Protein AF-A0A0P9FUR2-F1 (afdb_monomer)

Foldseek 3Di:
DAQAAEEDDPQKAADLQDNVQLVVLVVLVVVVPHHYDYLQRVLVVLVVCLVVLNLALYEYEYSGAAHECSQDVDLAQPGSVNSSLLSQHAYEHEEAQHQQWYIYGNHDIDGPHVSSCCRHQVWAKDFDDWFKKDFDPVLVLLPDDDIDTAGIFIAPDVVRFLDQGMDGDVRRTRQWGADHNYPVNSLHGYTYHGRGRDPDADPSNSVSSVSNRCRPRD

Radius of gyration: 15.51 Å; Cα contacts (8 Å, |Δi|>4): 529; chains: 1; bounding box: 41×39×36 Å

Structure (mmCIF, N/CA/C/O backbone):
data_AF-A0A0P9FUR2-F1
#
_entry.id   AF-A0A0P9FUR2-F1
#
loop_
_atom_site.group_PDB
_atom_site.id
_atom_site.type_symbol
_atom_site.label_atom_id
_atom_site.label_alt_id
_atom_site.label_comp_id
_atom_site.label_asym_id
_atom_site.label_entity_id
_atom_site.label_seq_id
_atom_site.pdbx_PDB_ins_code
_atom_site.Cartn_x
_atom_site.Cartn_y
_atom_site.Cartn_z
_atom_site.occupancy
_atom_site.B_iso_or_equiv
_atom_site.auth_seq_id
_atom_site.auth_comp_id
_atom_site.auth_asym_id
_atom_site.auth_atom_id
_atom_site.pdbx_PDB_model_num
ATOM 1 N N . MET A 1 1 ? -20.727 -3.179 4.354 1.00 63.91 1 MET A N 1
ATOM 2 C CA . MET A 1 1 ? -20.261 -2.318 3.243 1.00 63.91 1 MET A CA 1
ATOM 3 C C . MET A 1 1 ? -18.760 -2.179 3.383 1.00 63.91 1 MET A C 1
ATOM 5 O O . MET A 1 1 ? -18.321 -1.837 4.473 1.00 63.91 1 MET A O 1
ATOM 9 N N . ALA A 1 2 ? -17.995 -2.463 2.329 1.00 87.00 2 ALA A N 1
ATOM 10 C CA . ALA A 1 2 ? -16.539 -2.350 2.361 1.00 87.00 2 ALA A CA 1
ATOM 11 C C . ALA A 1 2 ? -16.087 -0.895 2.581 1.00 87.00 2 ALA A C 1
ATOM 13 O O . ALA A 1 2 ? -16.523 0.006 1.859 1.00 87.00 2 ALA A O 1
ATOM 14 N N . ILE A 1 3 ? -15.190 -0.658 3.542 1.00 96.25 3 ILE A N 1
ATOM 15 C CA . ILE A 1 3 ? -14.569 0.660 3.750 1.00 96.25 3 ILE A CA 1
ATOM 16 C C . ILE A 1 3 ? -13.348 0.756 2.835 1.00 96.25 3 ILE A C 1
ATOM 18 O O . ILE A 1 3 ? -12.396 -0.009 2.972 1.00 96.25 3 ILE A O 1
ATOM 22 N N . ARG A 1 4 ? -13.371 1.696 1.889 1.00 98.31 4 ARG A N 1
ATOM 23 C CA . ARG A 1 4 ? -12.332 1.859 0.865 1.00 98.31 4 ARG A CA 1
ATOM 24 C C . ARG A 1 4 ? -11.686 3.228 1.004 1.00 98.31 4 ARG A C 1
ATOM 26 O O . ARG A 1 4 ? -12.337 4.242 0.761 1.00 98.31 4 ARG A O 1
ATOM 33 N N . LEU A 1 5 ? -10.427 3.253 1.421 1.00 98.81 5 LEU A N 1
ATOM 34 C CA . LEU A 1 5 ? -9.677 4.466 1.732 1.00 98.81 5 LEU A CA 1
ATOM 35 C C . LEU A 1 5 ? -8.508 4.631 0.765 1.00 98.81 5 LEU A C 1
ATOM 37 O O . LEU A 1 5 ? -7.832 3.655 0.435 1.00 98.81 5 LEU A O 1
ATOM 41 N N . VAL A 1 6 ? -8.242 5.866 0.354 1.00 98.88 6 VAL A N 1
ATOM 42 C CA . VAL A 1 6 ? -6.977 6.247 -0.277 1.00 98.88 6 VAL A CA 1
ATOM 43 C C . VAL A 1 6 ? -6.287 7.279 0.606 1.00 98.88 6 VAL A C 1
ATOM 45 O O . VAL A 1 6 ? -6.835 8.342 0.889 1.00 98.88 6 VAL A O 1
ATOM 48 N N . TYR A 1 7 ? -5.107 6.925 1.105 1.00 98.88 7 TYR A N 1
ATOM 49 C CA . TYR A 1 7 ? -4.303 7.787 1.957 1.00 98.88 7 TYR A CA 1
ATOM 50 C C . TYR A 1 7 ? -3.482 8.746 1.104 1.00 98.88 7 TYR A C 1
ATOM 52 O O . TYR A 1 7 ? -2.646 8.314 0.304 1.00 98.88 7 TYR A O 1
ATOM 60 N N . TYR A 1 8 ? -3.721 10.036 1.317 1.00 98.81 8 TYR A N 1
ATOM 61 C CA . TYR A 1 8 ? -2.946 11.129 0.756 1.00 98.81 8 TYR A CA 1
ATOM 62 C C . TYR A 1 8 ? -2.985 12.316 1.721 1.00 98.81 8 TYR A C 1
ATOM 64 O O . TYR A 1 8 ? -4.047 12.814 2.086 1.00 98.81 8 TYR A O 1
ATOM 72 N N . ASP A 1 9 ? -1.811 12.774 2.131 1.00 98.62 9 ASP A N 1
ATOM 73 C CA . ASP A 1 9 ? -1.620 13.923 2.998 1.00 98.62 9 ASP A CA 1
ATOM 74 C C . ASP A 1 9 ? -0.435 14.765 2.480 1.00 98.62 9 ASP A C 1
ATOM 76 O O . ASP A 1 9 ? 0.733 14.381 2.635 1.00 98.62 9 ASP A O 1
ATOM 80 N N . PRO A 1 10 ? -0.694 15.930 1.854 1.00 97.88 10 PRO A N 1
ATOM 81 C CA . PRO A 1 10 ? 0.357 16.764 1.275 1.00 97.88 10 PRO A CA 1
ATOM 82 C C . PRO A 1 10 ? 1.302 17.380 2.319 1.00 97.88 10 PRO A C 1
ATOM 84 O O . PRO A 1 10 ? 2.341 17.927 1.932 1.00 97.88 10 PRO A O 1
ATOM 87 N N . GLN A 1 11 ? 0.957 17.315 3.612 1.00 98.31 11 GLN A N 1
ATOM 88 C CA . GLN A 1 11 ? 1.781 17.800 4.724 1.00 98.31 11 GLN A CA 1
ATOM 89 C C . GLN A 1 11 ? 2.750 16.728 5.246 1.00 98.31 11 GLN A C 1
ATOM 91 O O . GLN A 1 11 ? 3.594 17.031 6.093 1.00 98.31 11 GLN A O 1
ATOM 96 N N . TYR A 1 12 ? 2.644 15.495 4.741 1.00 98.44 12 TYR A N 1
ATOM 97 C CA . TYR A 1 12 ? 3.535 14.378 5.043 1.00 98.44 12 TYR A CA 1
ATOM 98 C C . TYR A 1 12 ? 4.532 14.131 3.898 1.00 98.44 12 TYR A C 1
ATOM 100 O O . TYR A 1 12 ? 4.260 14.456 2.736 1.00 98.44 12 TYR A O 1
ATOM 108 N N . PRO A 1 13 ? 5.717 13.580 4.212 1.00 98.12 13 PRO A N 1
ATOM 109 C CA . PRO A 1 13 ? 6.774 13.368 3.230 1.00 98.12 13 PRO A CA 1
ATOM 110 C C . PRO A 1 13 ? 6.466 12.213 2.267 1.00 98.12 13 PRO A C 1
ATOM 112 O O . PRO A 1 13 ? 5.572 11.399 2.482 1.00 98.12 13 PRO A O 1
ATOM 115 N N . THR A 1 14 ? 7.286 12.122 1.221 1.00 97.62 14 THR A N 1
ATOM 116 C CA . THR A 1 14 ? 7.346 10.995 0.276 1.00 97.62 14 THR A CA 1
ATOM 117 C C . THR A 1 14 ? 8.802 10.552 0.083 1.00 97.62 14 THR A C 1
ATOM 119 O O . THR A 1 14 ? 9.726 11.235 0.546 1.00 97.62 14 THR A O 1
ATOM 122 N N . CYS A 1 15 ? 9.035 9.406 -0.561 1.00 96.88 15 CYS A N 1
ATOM 123 C CA . CYS A 1 15 ? 10.371 8.961 -0.958 1.00 96.88 15 CYS A CA 1
ATOM 124 C C . CYS A 1 15 ? 10.471 8.697 -2.469 1.00 96.88 15 CYS A C 1
ATOM 126 O O . CYS A 1 15 ? 11.032 9.506 -3.205 1.00 96.88 15 CYS A O 1
ATOM 128 N N . TRP A 1 16 ? 9.942 7.570 -2.926 1.00 97.69 16 TRP A N 1
ATOM 129 C CA . TRP A 1 16 ? 9.966 7.061 -4.296 1.00 97.69 16 TRP A CA 1
ATOM 130 C C . TRP A 1 16 ? 8.708 7.399 -5.084 1.00 97.69 16 TRP A C 1
ATOM 132 O O . TRP A 1 16 ? 8.713 7.267 -6.306 1.00 97.69 16 TRP A O 1
ATOM 142 N N . VAL A 1 17 ? 7.649 7.848 -4.411 1.00 97.69 17 VAL A N 1
ATOM 143 C CA . VAL A 1 17 ? 6.398 8.267 -5.045 1.00 97.69 17 VAL A CA 1
ATOM 144 C C . VAL A 1 17 ? 6.202 9.748 -4.792 1.00 97.69 17 VAL A C 1
ATOM 146 O O . VAL A 1 17 ? 5.742 10.151 -3.732 1.00 97.69 17 VAL A O 1
ATOM 149 N N . ASN A 1 18 ? 6.577 10.586 -5.758 1.00 96.19 18 ASN A N 1
ATOM 150 C CA . ASN A 1 18 ? 6.497 12.033 -5.575 1.00 96.19 18 ASN A CA 1
ATOM 151 C C . ASN A 1 18 ? 5.043 12.516 -5.353 1.00 96.19 18 ASN A C 1
ATOM 153 O O . ASN A 1 18 ? 4.067 11.802 -5.610 1.00 96.19 18 ASN A O 1
ATOM 157 N N . LYS A 1 19 ? 4.887 13.760 -4.882 1.00 96.50 19 LYS A N 1
ATOM 158 C CA . LYS A 1 19 ? 3.570 14.327 -4.542 1.00 96.50 19 LYS A CA 1
ATOM 159 C C . LYS A 1 19 ? 2.605 14.415 -5.725 1.00 96.50 19 LYS A C 1
ATOM 161 O O . LYS A 1 19 ? 1.403 14.270 -5.526 1.00 96.50 19 LYS A O 1
ATOM 166 N N . GLU A 1 20 ? 3.102 14.649 -6.936 1.00 98.00 20 GLU A N 1
ATOM 167 C CA . GLU A 1 20 ? 2.261 14.741 -8.134 1.00 98.00 20 GLU A CA 1
ATOM 168 C C . GLU A 1 20 ? 1.642 13.381 -8.478 1.00 98.00 20 GLU A C 1
ATOM 170 O O . GLU A 1 20 ? 0.426 13.273 -8.645 1.00 98.00 20 GLU A O 1
ATOM 175 N N . ILE A 1 21 ? 2.459 12.325 -8.474 1.00 98.44 21 ILE A N 1
ATOM 176 C CA . ILE A 1 21 ? 2.009 10.941 -8.663 1.00 98.44 21 ILE A CA 1
ATOM 177 C C . ILE A 1 21 ? 1.059 10.534 -7.538 1.00 98.44 21 ILE A C 1
ATOM 179 O O . ILE A 1 21 ? -0.014 9.998 -7.813 1.00 98.44 21 ILE A O 1
ATOM 183 N N . SER A 1 22 ? 1.404 10.853 -6.287 1.00 98.44 22 SER A N 1
ATOM 184 C CA . SER A 1 22 ? 0.552 10.583 -5.122 1.00 98.44 22 SER A CA 1
ATOM 185 C C . SER A 1 22 ? -0.834 11.222 -5.288 1.00 98.44 22 SER A C 1
ATOM 187 O O . SER A 1 22 ? -1.864 10.568 -5.127 1.00 98.44 22 SER A O 1
ATOM 189 N N . LYS A 1 23 ? -0.882 12.494 -5.703 1.00 98.69 23 LYS A N 1
ATOM 190 C CA . LYS A 1 23 ? -2.139 13.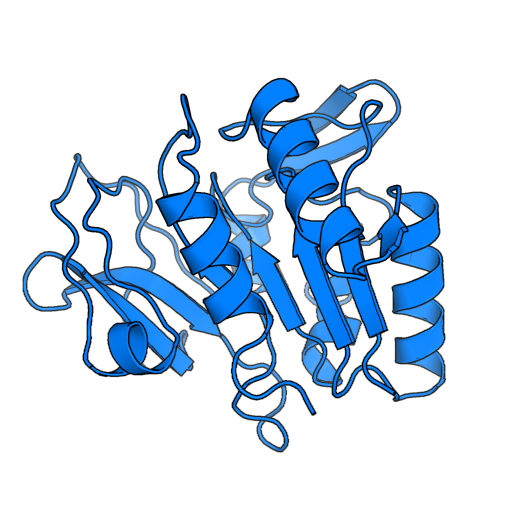201 -5.966 1.00 98.69 23 LYS A CA 1
ATOM 191 C C . LYS A 1 23 ? -2.924 12.559 -7.112 1.00 98.69 23 LYS A C 1
ATOM 193 O O . LYS A 1 23 ? -4.142 12.429 -7.012 1.00 98.69 23 LYS A O 1
ATOM 198 N N . ARG A 1 24 ? -2.254 12.126 -8.185 1.00 98.69 24 ARG A N 1
ATOM 199 C CA . ARG A 1 24 ? -2.902 11.440 -9.315 1.00 98.69 24 ARG A CA 1
ATOM 200 C C . ARG A 1 24 ? -3.515 10.099 -8.903 1.00 98.69 24 ARG A C 1
ATOM 202 O O . ARG A 1 24 ? -4.648 9.825 -9.292 1.00 98.69 24 ARG A O 1
ATOM 209 N N . VAL A 1 25 ? -2.819 9.303 -8.087 1.00 98.81 25 VAL A N 1
ATOM 210 C CA . VAL A 1 25 ? -3.373 8.072 -7.491 1.00 98.81 25 VAL A CA 1
ATOM 211 C C . VAL A 1 25 ? -4.609 8.405 -6.655 1.00 98.81 25 VAL A C 1
ATOM 213 O O . VAL A 1 25 ? -5.659 7.800 -6.857 1.00 98.81 25 VAL A O 1
ATOM 216 N N . CYS A 1 26 ? -4.528 9.408 -5.776 1.00 98.81 26 CYS A N 1
ATOM 217 C CA . CYS A 1 26 ? -5.660 9.831 -4.950 1.00 98.81 26 CYS A CA 1
ATOM 218 C C . CYS A 1 26 ? -6.896 10.204 -5.792 1.00 98.81 26 CYS A C 1
ATOM 220 O O . CYS A 1 26 ? -7.987 9.671 -5.579 1.00 98.81 26 CYS A O 1
ATOM 222 N N . ILE A 1 27 ? -6.720 11.045 -6.818 1.00 98.81 27 ILE A N 1
ATOM 223 C CA . ILE A 1 27 ? -7.799 11.444 -7.737 1.00 98.81 27 ILE A CA 1
ATOM 224 C C . ILE A 1 27 ? -8.408 10.224 -8.442 1.00 98.81 27 ILE A C 1
ATOM 226 O O . ILE A 1 27 ? -9.628 10.092 -8.517 1.00 98.81 27 ILE A O 1
ATOM 230 N N . TYR A 1 28 ? -7.577 9.302 -8.934 1.00 98.88 28 TYR A N 1
ATOM 231 C CA . TYR A 1 28 ? -8.056 8.111 -9.638 1.00 98.88 28 TYR A CA 1
ATOM 232 C C . TYR A 1 28 ? -8.958 7.226 -8.768 1.00 98.88 28 TYR A C 1
ATOM 234 O O . TYR A 1 28 ? -9.977 6.707 -9.239 1.00 98.88 28 TYR A O 1
ATOM 242 N N . PHE A 1 29 ? -8.577 7.053 -7.501 1.00 98.81 29 PHE A N 1
ATOM 243 C CA . PHE A 1 29 ? -9.292 6.224 -6.536 1.00 98.81 29 PHE A CA 1
ATOM 244 C C . PHE A 1 29 ? -10.559 6.906 -6.007 1.00 98.81 29 PHE A C 1
ATOM 246 O O . PHE A 1 29 ? -11.602 6.254 -5.903 1.00 98.81 29 PHE A O 1
ATOM 253 N N . THR A 1 30 ? -10.517 8.213 -5.739 1.00 98.75 30 THR A N 1
ATOM 254 C CA . THR A 1 30 ? -11.701 8.979 -5.306 1.00 98.75 30 THR A CA 1
ATOM 255 C C . THR A 1 30 ? -12.794 9.003 -6.371 1.00 98.75 30 THR A C 1
ATOM 257 O O . THR A 1 30 ? -13.959 8.761 -6.060 1.00 98.75 30 THR A O 1
ATOM 260 N N . GLN A 1 31 ? -12.427 9.149 -7.648 1.00 98.50 31 GLN A N 1
ATOM 261 C CA . GLN A 1 31 ? -13.354 9.012 -8.782 1.00 98.50 31 GLN A CA 1
ATOM 262 C C . GLN A 1 31 ? -14.018 7.624 -8.869 1.00 98.50 31 GLN A C 1
ATOM 264 O O . GLN A 1 31 ? -15.043 7.474 -9.530 1.00 98.50 31 GLN A O 1
ATOM 269 N N . ARG A 1 32 ? -13.460 6.611 -8.193 1.00 98.00 32 ARG A N 1
ATOM 270 C CA . ARG A 1 32 ? -13.971 5.231 -8.125 1.00 98.00 32 ARG A CA 1
ATOM 271 C C . ARG A 1 32 ? -14.557 4.877 -6.755 1.00 98.00 32 ARG A C 1
ATOM 273 O O . ARG A 1 32 ? -14.684 3.698 -6.418 1.00 98.00 32 ARG A O 1
ATOM 280 N N . GLY A 1 33 ? -14.925 5.889 -5.970 1.00 97.38 33 GLY A N 1
ATOM 281 C CA . GLY A 1 33 ? -15.671 5.729 -4.722 1.00 97.38 33 GLY A CA 1
ATOM 282 C C . GLY A 1 33 ? -14.821 5.420 -3.492 1.00 97.38 33 GLY A C 1
ATOM 283 O O . GLY A 1 33 ? -15.378 5.057 -2.458 1.00 97.38 33 GLY A O 1
ATOM 284 N N . PHE A 1 34 ? -13.494 5.550 -3.570 1.00 98.56 34 PHE A N 1
ATOM 285 C CA . PHE A 1 34 ? -12.660 5.537 -2.369 1.00 98.56 34 PHE A CA 1
ATOM 286 C C . PHE A 1 34 ? -12.771 6.880 -1.648 1.00 98.56 34 PHE A C 1
ATOM 288 O O . PHE A 1 34 ? -12.866 7.937 -2.271 1.00 98.56 34 PHE A O 1
ATOM 295 N N . LYS A 1 35 ? -12.714 6.845 -0.321 1.00 98.62 35 LYS A N 1
ATOM 296 C CA . LYS A 1 35 ? -12.624 8.045 0.503 1.00 98.62 35 LYS A CA 1
ATOM 297 C C . LYS A 1 35 ? -11.161 8.479 0.608 1.00 98.62 35 LYS A C 1
ATOM 299 O O . LYS A 1 35 ? -10.338 7.719 1.116 1.00 98.62 35 LYS A O 1
ATOM 304 N N . GLU A 1 36 ? -10.851 9.690 0.153 1.00 98.75 36 GLU A N 1
ATOM 305 C CA . GLU A 1 36 ? -9.578 10.348 0.471 1.00 98.75 36 GLU A CA 1
ATOM 306 C C . GLU A 1 36 ? -9.504 10.617 1.974 1.00 98.75 36 GLU A C 1
ATOM 308 O O . GLU A 1 36 ? -10.473 11.093 2.571 1.00 98.75 36 GLU A O 1
ATOM 313 N N . VAL A 1 37 ? -8.372 10.269 2.582 1.00 98.88 37 VAL A N 1
ATOM 314 C CA . VAL A 1 37 ? -8.112 10.485 4.006 1.00 98.88 37 VAL A CA 1
ATOM 315 C C . VAL A 1 37 ? -6.696 11.002 4.225 1.00 98.88 37 VAL A C 1
ATOM 317 O O . VAL A 1 37 ? -5.736 10.477 3.655 1.00 98.88 37 VAL A O 1
ATOM 320 N N . ASN A 1 38 ? -6.564 11.993 5.104 1.00 98.88 38 ASN A N 1
ATOM 321 C CA . ASN A 1 38 ? -5.264 12.444 5.603 1.00 98.88 38 ASN A CA 1
ATOM 322 C C . ASN A 1 38 ? -4.740 11.535 6.735 1.00 98.88 38 ASN A C 1
ATOM 324 O O . ASN A 1 38 ? -5.392 10.563 7.133 1.00 98.88 38 ASN A O 1
ATOM 328 N N . ALA A 1 39 ? -3.566 11.849 7.295 1.00 98.81 39 ALA A N 1
ATOM 329 C CA . ALA A 1 39 ? -2.927 11.012 8.314 1.00 98.81 39 ALA A CA 1
ATOM 330 C C . ALA A 1 39 ? -3.772 10.825 9.591 1.00 98.81 39 ALA A C 1
ATOM 332 O O . ALA A 1 39 ? -3.770 9.742 10.184 1.00 98.81 39 ALA A O 1
ATOM 333 N N . ASN A 1 40 ? -4.500 11.858 10.022 1.00 98.81 40 ASN A N 1
ATOM 334 C CA . ASN A 1 40 ? -5.329 11.807 11.228 1.00 98.81 40 ASN A CA 1
ATOM 335 C C . ASN A 1 40 ? -6.645 11.062 10.977 1.00 98.81 40 ASN A C 1
ATOM 337 O O . ASN A 1 40 ? -7.083 10.274 11.814 1.00 98.81 40 ASN A O 1
ATOM 341 N N . GLU A 1 41 ? -7.272 11.281 9.821 1.00 98.88 41 GLU A N 1
ATOM 342 C CA . GLU A 1 41 ? -8.503 10.589 9.429 1.00 98.88 41 GLU A CA 1
ATOM 343 C C . GLU A 1 41 ? -8.268 9.095 9.214 1.00 98.88 41 GLU A C 1
ATOM 345 O O . GLU A 1 41 ? -9.071 8.281 9.669 1.00 98.88 41 GLU A O 1
ATOM 350 N N . LEU A 1 42 ? -7.147 8.732 8.581 1.00 98.88 42 LEU A N 1
ATOM 351 C CA . LEU A 1 42 ? -6.738 7.342 8.422 1.00 98.88 42 LEU A CA 1
ATOM 352 C C . LEU A 1 42 ? -6.582 6.659 9.782 1.00 98.88 42 LEU A C 1
ATOM 354 O O . LEU A 1 42 ? -7.134 5.580 9.989 1.00 98.88 42 LEU A O 1
ATOM 358 N N . ALA A 1 43 ? -5.878 7.304 10.719 1.00 98.88 43 ALA A N 1
ATOM 359 C CA . ALA A 1 43 ? -5.701 6.781 12.068 1.00 98.88 43 ALA A CA 1
ATOM 360 C C . ALA A 1 43 ? -7.036 6.616 12.792 1.00 98.88 43 ALA A C 1
ATOM 362 O O . ALA A 1 43 ? -7.302 5.550 13.339 1.00 98.88 43 ALA A O 1
ATOM 363 N N . LYS A 1 44 ? -7.905 7.629 12.737 1.00 98.81 44 LYS A N 1
ATOM 364 C CA . LYS A 1 44 ? -9.234 7.570 13.346 1.00 98.81 44 LYS A CA 1
ATOM 365 C C . LYS A 1 44 ? -10.050 6.389 12.812 1.00 98.81 44 LYS A C 1
ATOM 367 O O . LYS A 1 44 ? -10.570 5.613 13.606 1.00 98.81 44 LYS A O 1
ATOM 372 N N . ILE A 1 45 ? -10.134 6.230 11.491 1.00 98.75 45 ILE A N 1
ATOM 373 C CA . ILE A 1 45 ? -10.934 5.163 10.874 1.00 98.75 45 ILE A CA 1
ATOM 374 C C . ILE A 1 45 ? -10.328 3.784 11.170 1.00 98.75 45 ILE A C 1
ATOM 376 O O . ILE A 1 45 ? -11.063 2.868 11.530 1.00 98.75 45 ILE A O 1
ATOM 380 N N . MET A 1 46 ? -9.000 3.624 11.067 1.00 98.69 46 MET A N 1
ATOM 381 C CA . MET A 1 46 ? -8.327 2.364 11.419 1.00 98.69 46 MET A CA 1
ATOM 382 C C . MET A 1 46 ? -8.572 1.983 12.884 1.00 98.69 46 MET A C 1
ATOM 384 O O . MET A 1 46 ? -8.849 0.828 13.187 1.00 98.69 46 MET A O 1
ATOM 388 N N . ASP A 1 47 ? -8.497 2.947 13.794 1.00 98.75 47 ASP A N 1
ATOM 389 C CA . ASP A 1 47 ? -8.729 2.750 15.224 1.00 98.75 47 ASP A CA 1
ATOM 390 C C . ASP A 1 47 ? -10.198 2.409 15.536 1.00 98.75 47 ASP A C 1
ATOM 392 O O . ASP A 1 47 ? -10.473 1.522 16.345 1.00 98.75 47 ASP A O 1
ATOM 396 N N . GLU A 1 48 ? -11.156 3.036 14.846 1.00 98.56 48 GLU A N 1
ATOM 397 C CA . GLU A 1 48 ? -12.581 2.685 14.916 1.00 98.56 48 GLU A CA 1
ATOM 398 C C . GLU A 1 48 ? -12.835 1.227 14.505 1.00 98.56 48 GLU A C 1
ATOM 400 O O . GLU A 1 48 ? -13.420 0.475 15.290 1.00 98.56 48 GLU A O 1
ATOM 405 N N . VAL A 1 49 ? -12.336 0.789 13.343 1.00 98.12 49 VAL A N 1
ATOM 406 C CA . VAL A 1 49 ? -12.555 -0.594 12.874 1.00 98.12 49 VAL A CA 1
ATOM 407 C C . VAL A 1 49 ? -11.782 -1.621 13.701 1.00 98.12 49 VAL A C 1
ATOM 409 O O . VAL A 1 49 ? -12.272 -2.729 13.916 1.00 98.12 49 VAL A O 1
ATOM 412 N N . VAL A 1 50 ? -10.604 -1.267 14.229 1.00 98.38 50 VAL A N 1
ATOM 413 C CA . VAL A 1 50 ? -9.844 -2.131 15.146 1.00 98.38 50 VAL A CA 1
ATOM 414 C C . VAL A 1 50 ? -10.611 -2.334 16.452 1.00 98.38 50 VAL A C 1
ATOM 416 O O . VAL A 1 50 ? -10.747 -3.471 16.905 1.00 98.38 50 VAL A O 1
ATOM 419 N N . ARG A 1 51 ? -11.163 -1.266 17.045 1.00 98.25 51 ARG A N 1
ATOM 420 C CA . ARG A 1 51 ? -11.983 -1.369 18.265 1.00 98.25 51 ARG A CA 1
ATOM 421 C C . ARG A 1 51 ? -13.266 -2.163 18.046 1.00 98.25 51 ARG A C 1
ATOM 423 O O . ARG A 1 51 ? -13.628 -2.957 18.911 1.00 98.25 51 ARG A O 1
ATOM 430 N N . ALA A 1 52 ? -13.926 -1.964 16.908 1.00 97.75 52 ALA A N 1
ATOM 431 C CA . ALA A 1 52 ? -15.133 -2.700 16.544 1.00 97.75 52 ALA A CA 1
ATOM 432 C C . ALA A 1 52 ? -14.854 -4.165 16.152 1.00 97.75 52 ALA A C 1
ATOM 434 O O . ALA A 1 52 ? -15.778 -4.971 16.133 1.00 97.75 52 ALA A O 1
ATOM 435 N N . LYS A 1 53 ? -13.587 -4.531 15.889 1.00 96.94 53 LYS A N 1
ATOM 436 C CA . LYS A 1 53 ? -13.177 -5.811 15.275 1.00 96.94 53 LYS A CA 1
ATOM 437 C C . LYS A 1 53 ? -13.783 -6.024 13.881 1.00 96.94 53 LYS A C 1
ATOM 439 O O . LYS A 1 53 ? -14.074 -7.146 13.483 1.00 96.94 53 LYS A O 1
ATOM 444 N N . GLU A 1 54 ? -13.913 -4.936 13.128 1.00 95.81 54 GLU A N 1
ATOM 445 C CA . GLU A 1 54 ? -14.536 -4.867 11.800 1.00 95.81 54 GLU A CA 1
ATOM 446 C C . GLU A 1 54 ? -13.527 -4.437 10.719 1.00 95.81 54 GLU A C 1
ATOM 448 O O . GLU A 1 54 ? -13.885 -3.817 9.723 1.00 95.81 54 GLU A O 1
ATOM 453 N N . ALA A 1 55 ? -12.235 -4.733 10.905 1.00 97.12 55 ALA A N 1
ATOM 454 C CA . ALA A 1 55 ? -11.219 -4.416 9.895 1.00 97.12 55 ALA A CA 1
ATOM 455 C C . ALA A 1 55 ? -11.363 -5.272 8.620 1.00 97.12 55 ALA A C 1
ATOM 457 O O . ALA A 1 55 ? -10.854 -4.901 7.563 1.00 97.12 55 ALA A 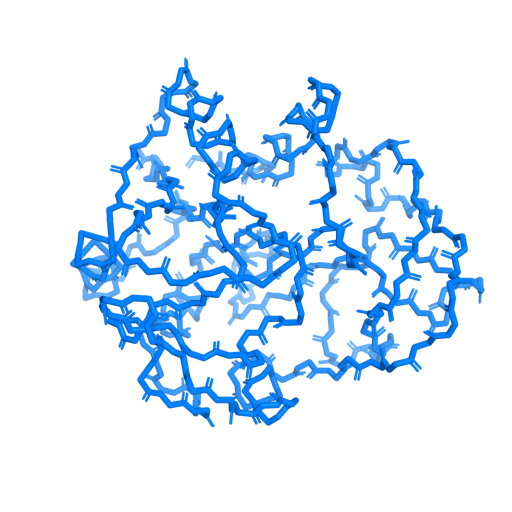O 1
ATOM 458 N N . VAL A 1 56 ? 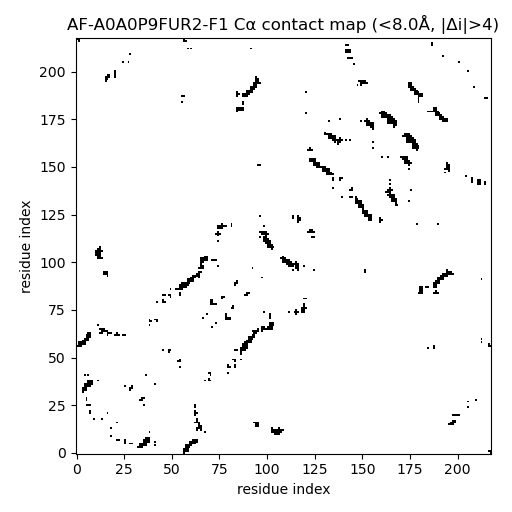-12.075 -6.395 8.693 1.00 95.81 56 VAL A N 1
ATOM 459 C CA . VAL A 1 56 ? -12.409 -7.243 7.543 1.00 95.81 56 VAL A CA 1
ATOM 460 C C . VAL A 1 56 ? -13.131 -6.430 6.466 1.00 95.81 56 VAL A C 1
ATOM 462 O O . VAL A 1 56 ? -13.955 -5.572 6.768 1.00 95.81 56 VAL A O 1
ATOM 465 N N . ASN A 1 57 ? -12.825 -6.700 5.194 1.00 92.44 57 ASN A N 1
ATOM 466 C CA . ASN A 1 57 ? -13.386 -5.993 4.033 1.00 92.44 57 ASN A CA 1
ATOM 467 C C . ASN A 1 57 ? -13.127 -4.480 4.030 1.00 92.44 57 ASN A C 1
ATOM 469 O O . ASN A 1 57 ? -13.825 -3.707 3.369 1.00 92.44 57 ASN A O 1
ATOM 473 N N . THR A 1 58 ? -12.086 -4.042 4.732 1.00 97.56 58 THR A N 1
ATOM 474 C CA . THR A 1 58 ? -11.591 -2.674 4.632 1.00 97.56 58 THR A CA 1
ATOM 475 C C . THR A 1 58 ? -10.251 -2.656 3.901 1.00 97.56 58 THR A C 1
ATOM 477 O O . THR A 1 58 ? -9.455 -3.593 4.007 1.00 97.56 58 THR A O 1
ATOM 480 N N . VAL A 1 59 ? -9.999 -1.594 3.138 1.00 98.62 59 VAL A N 1
ATOM 481 C CA . VAL A 1 59 ? -8.744 -1.405 2.406 1.00 98.62 59 VAL A CA 1
ATOM 482 C C . VAL A 1 59 ? -8.262 0.035 2.501 1.00 98.62 59 VAL A C 1
ATOM 484 O O . VAL A 1 59 ? -9.042 0.969 2.320 1.00 98.62 59 VAL A O 1
ATOM 487 N N . ALA A 1 60 ? -6.964 0.206 2.735 1.00 98.81 60 ALA A N 1
ATOM 488 C CA . ALA A 1 60 ? -6.262 1.476 2.640 1.00 98.81 60 ALA A CA 1
ATOM 489 C C . ALA A 1 60 ? -5.199 1.408 1.538 1.00 98.81 60 ALA A C 1
ATOM 491 O O . ALA A 1 60 ? -4.212 0.678 1.646 1.00 98.81 60 ALA A O 1
ATOM 492 N N . VAL A 1 61 ? -5.407 2.173 0.470 1.00 98.88 61 VAL A N 1
ATOM 493 C CA . VAL A 1 61 ? -4.440 2.346 -0.616 1.00 98.88 61 VAL A CA 1
ATOM 494 C C . VAL A 1 61 ? -3.554 3.529 -0.283 1.00 98.88 61 VAL A C 1
ATOM 496 O O . VAL A 1 61 ? -4.035 4.645 -0.116 1.00 98.88 61 VAL A O 1
ATOM 499 N N . PHE A 1 62 ? -2.258 3.28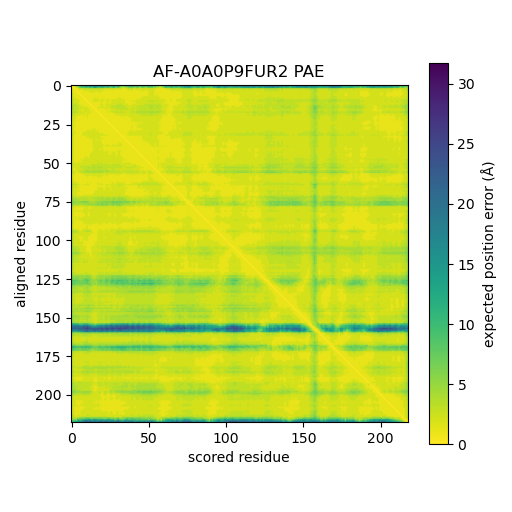9 -0.174 1.00 98.88 62 PHE A N 1
ATOM 500 C CA . PHE A 1 62 ? -1.280 4.318 0.124 1.00 98.88 62 PHE A CA 1
ATOM 501 C C . PHE A 1 62 ? -0.834 4.963 -1.181 1.00 98.88 62 PHE A C 1
ATOM 503 O O . PHE A 1 62 ? -0.091 4.364 -1.954 1.00 98.88 62 PHE A O 1
ATOM 510 N N . ALA A 1 63 ? -1.306 6.186 -1.436 1.00 98.69 63 ALA A N 1
ATOM 511 C CA . ALA A 1 63 ? -0.848 6.961 -2.584 1.00 98.69 63 ALA A CA 1
ATOM 512 C C . ALA A 1 63 ? 0.574 7.511 -2.378 1.00 98.69 63 ALA A C 1
ATOM 514 O O . ALA A 1 63 ? 1.249 7.823 -3.352 1.00 98.69 63 ALA A O 1
ATOM 515 N N . GLN A 1 64 ? 1.016 7.610 -1.121 1.00 98.06 64 GLN A N 1
ATOM 516 C CA . GLN A 1 64 ? 2.371 7.972 -0.706 1.00 98.06 64 GLN A CA 1
ATOM 517 C C . GLN A 1 64 ? 3.085 6.760 -0.108 1.00 98.06 64 GLN A C 1
ATOM 519 O O . GLN A 1 64 ? 2.463 5.922 0.535 1.00 98.06 64 GLN A O 1
ATOM 524 N N . ASP A 1 65 ? 4.404 6.711 -0.231 1.00 97.62 65 ASP A N 1
ATOM 525 C CA . ASP A 1 65 ? 5.228 5.563 0.155 1.00 97.62 65 ASP A CA 1
ATOM 526 C C . ASP A 1 65 ? 5.950 5.733 1.500 1.00 97.62 65 ASP A C 1
ATOM 528 O O . ASP A 1 65 ? 7.003 5.147 1.749 1.00 97.62 65 ASP A O 1
ATOM 532 N N . ILE A 1 66 ? 5.384 6.553 2.386 1.00 98.56 66 ILE A N 1
ATOM 533 C CA . ILE A 1 66 ? 5.828 6.699 3.773 1.00 98.56 66 ILE A CA 1
ATOM 534 C C . ILE A 1 66 ? 4.599 6.629 4.681 1.00 98.56 66 ILE A C 1
ATOM 536 O O . ILE A 1 66 ? 3.622 7.354 4.491 1.00 98.56 66 ILE A O 1
ATOM 540 N N . ALA A 1 67 ? 4.655 5.761 5.694 1.00 98.44 67 ALA A N 1
ATOM 541 C CA . ALA A 1 67 ? 3.562 5.586 6.640 1.00 98.44 67 ALA A CA 1
ATOM 542 C C . ALA A 1 67 ? 3.542 6.761 7.630 1.00 98.44 67 ALA A C 1
ATOM 544 O O . ALA A 1 67 ? 4.602 7.123 8.154 1.00 98.44 67 ALA A O 1
ATOM 545 N N . PRO A 1 68 ? 2.374 7.354 7.927 1.00 98.69 68 PRO A N 1
ATOM 546 C CA . PRO A 1 68 ? 2.303 8.436 8.892 1.00 98.69 68 PRO A CA 1
ATOM 547 C C . PRO A 1 68 ? 2.523 7.924 10.321 1.00 98.69 68 PRO A C 1
ATOM 549 O O . PRO A 1 68 ? 2.046 6.851 10.709 1.00 98.69 68 PRO A O 1
ATOM 552 N N . ALA A 1 69 ? 3.177 8.746 11.141 1.00 98.44 69 ALA A N 1
ATOM 553 C CA . ALA A 1 69 ? 3.417 8.490 12.559 1.00 98.44 69 ALA A CA 1
ATOM 554 C C . ALA A 1 69 ? 2.126 8.288 13.370 1.00 98.44 69 ALA A C 1
ATOM 556 O O . ALA A 1 69 ? 2.168 7.761 14.474 1.00 98.44 69 ALA A O 1
ATOM 557 N N . THR A 1 70 ? 0.970 8.680 12.829 1.00 98.75 70 THR A N 1
ATOM 558 C CA . THR A 1 70 ? -0.350 8.505 13.449 1.00 98.75 70 THR A CA 1
ATOM 559 C C . THR A 1 70 ? -0.828 7.049 13.483 1.00 98.75 70 THR A C 1
ATOM 561 O O . THR A 1 70 ? -1.708 6.726 14.282 1.00 98.75 70 THR A O 1
ATOM 564 N N . ILE A 1 71 ? -0.259 6.161 12.656 1.00 98.69 71 ILE A N 1
ATOM 565 C CA . ILE A 1 71 ? -0.628 4.731 12.601 1.00 98.69 71 ILE A CA 1
ATOM 566 C C . ILE A 1 71 ? 0.562 3.778 12.750 1.00 98.69 71 ILE A C 1
ATOM 568 O O . ILE A 1 71 ? 0.367 2.603 13.073 1.00 98.69 71 ILE A O 1
ATOM 572 N N . ALA A 1 72 ? 1.774 4.273 12.493 1.00 98.31 72 ALA A N 1
ATOM 573 C CA . ALA A 1 72 ? 3.033 3.574 12.691 1.00 98.31 72 ALA A CA 1
ATOM 574 C C . ALA A 1 72 ? 3.885 4.410 13.653 1.00 98.31 72 ALA A C 1
ATOM 576 O O . ALA A 1 72 ? 4.556 5.336 13.222 1.00 98.31 72 ALA A O 1
ATOM 577 N N . TYR A 1 73 ? 3.815 4.123 14.950 1.00 96.31 73 TYR A N 1
ATOM 578 C CA . TYR A 1 73 ? 4.449 4.849 16.054 1.00 96.31 73 TYR A CA 1
ATOM 579 C C . TYR A 1 73 ? 5.934 4.512 16.238 1.00 96.31 73 TYR A C 1
ATOM 581 O O . TYR A 1 73 ? 6.692 5.346 16.720 1.00 96.31 73 TYR A O 1
ATOM 589 N N . GLY A 1 74 ? 6.348 3.305 15.851 1.00 96.75 74 GLY A N 1
ATOM 590 C CA . GLY A 1 74 ? 7.721 2.815 15.986 1.00 96.75 74 GLY A CA 1
ATOM 591 C C . GLY A 1 74 ? 7.951 1.538 15.172 1.00 96.75 74 GLY A C 1
ATOM 592 O O . GLY A 1 74 ? 6.990 0.969 14.654 1.00 96.75 74 GLY A O 1
ATOM 593 N N . PRO A 1 75 ? 9.186 1.025 15.069 1.00 96.12 75 PRO A N 1
ATOM 594 C CA . PRO A 1 75 ? 9.470 -0.230 14.378 1.00 96.12 75 PRO A CA 1
ATOM 595 C C . PRO A 1 75 ? 9.127 -1.440 15.271 1.00 96.12 75 PRO A C 1
ATOM 597 O O . PRO A 1 75 ? 10.007 -2.196 15.675 1.00 96.12 75 PRO A O 1
ATOM 600 N N . LEU A 1 76 ? 7.846 -1.599 15.618 1.00 94.06 76 LEU A N 1
ATOM 601 C CA . LEU A 1 76 ? 7.311 -2.618 16.533 1.00 94.06 76 LEU A CA 1
ATOM 602 C C . LEU A 1 76 ? 5.994 -3.217 15.993 1.00 94.06 76 LEU A C 1
ATOM 604 O O . LEU A 1 76 ? 5.294 -2.577 15.212 1.00 94.06 76 LEU A O 1
ATOM 608 N N . PRO A 1 77 ? 5.600 -4.439 16.376 1.00 91.69 77 PRO A N 1
ATOM 609 C CA . PRO A 1 77 ? 4.376 -5.058 15.860 1.00 91.69 77 PRO A CA 1
ATOM 610 C C . PRO A 1 77 ? 3.070 -4.559 16.515 1.00 91.69 77 PRO A C 1
ATOM 612 O O . PRO A 1 77 ? 1.998 -5.003 16.131 1.00 91.69 77 PRO A O 1
ATOM 615 N N . ASP A 1 78 ? 3.104 -3.651 17.490 1.00 94.44 78 ASP A N 1
ATOM 616 C CA . ASP A 1 78 ? 1.923 -3.156 18.226 1.00 94.44 78 ASP A CA 1
ATOM 617 C C . ASP A 1 78 ? 1.286 -1.884 17.624 1.00 94.44 78 ASP A C 1
ATOM 619 O O . ASP A 1 78 ? 0.258 -1.379 18.099 1.00 94.44 78 ASP A O 1
ATOM 623 N N . ASN A 1 79 ? 1.860 -1.392 16.525 1.00 98.12 79 ASN A N 1
ATOM 624 C CA . ASN A 1 79 ? 1.336 -0.281 15.739 1.00 98.12 79 ASN A CA 1
ATOM 625 C C . ASN A 1 79 ? -0.144 -0.448 15.377 1.00 98.12 79 ASN A C 1
ATOM 627 O O . ASN A 1 79 ? -0.632 -1.558 15.152 1.00 98.12 79 ASN A O 1
ATOM 631 N N . LEU A 1 80 ? -0.858 0.672 15.236 1.00 98.75 80 LEU A N 1
ATOM 632 C CA . LEU A 1 80 ? -2.262 0.646 14.822 1.00 98.75 80 LEU A CA 1
ATOM 633 C C . LEU A 1 80 ? -2.435 -0.016 13.451 1.00 98.75 80 LEU A C 1
ATOM 635 O O . LEU A 1 80 ? -3.305 -0.872 13.301 1.00 98.75 80 LEU A O 1
ATOM 639 N N . ILE A 1 81 ? -1.568 0.302 12.484 1.00 98.75 81 ILE A N 1
ATOM 640 C CA . ILE A 1 81 ? -1.608 -0.350 11.169 1.00 98.75 81 ILE A CA 1
ATOM 641 C C . ILE A 1 81 ? -1.390 -1.862 11.276 1.00 98.75 81 ILE A C 1
ATOM 643 O O . ILE A 1 81 ? -1.972 -2.619 10.506 1.00 98.75 81 ILE A O 1
ATOM 647 N N . ARG A 1 82 ? -0.599 -2.331 12.251 1.00 98.38 82 ARG A N 1
ATOM 648 C CA . ARG A 1 82 ? -0.377 -3.765 12.425 1.00 98.38 82 ARG A CA 1
ATOM 649 C C . ARG A 1 82 ? -1.583 -4.461 13.051 1.00 98.38 82 ARG A C 1
ATOM 651 O O . ARG A 1 82 ? -2.032 -5.467 12.512 1.00 98.38 82 ARG A O 1
ATOM 658 N N . ARG A 1 83 ? -2.182 -3.865 14.084 1.00 98.62 83 ARG A N 1
ATOM 659 C CA . ARG A 1 83 ? -3.451 -4.334 14.672 1.00 98.62 83 ARG A CA 1
ATOM 660 C C . ARG A 1 83 ? -4.584 -4.383 13.641 1.00 98.62 83 ARG A C 1
ATOM 662 O O . ARG A 1 83 ? -5.381 -5.316 13.643 1.00 98.62 83 ARG A O 1
ATOM 669 N N . TYR A 1 84 ? -4.628 -3.407 12.737 1.00 98.75 84 TYR A N 1
ATOM 670 C CA . TYR A 1 84 ? -5.549 -3.379 11.601 1.00 98.75 84 TYR A CA 1
ATOM 671 C C . TYR A 1 84 ? -5.360 -4.586 10.664 1.00 98.75 84 TYR A C 1
ATOM 673 O O . TYR A 1 84 ? -6.331 -5.257 10.316 1.00 98.75 84 TYR A O 1
ATOM 681 N N . LEU A 1 85 ? -4.112 -4.908 10.309 1.00 98.44 85 LEU A N 1
ATOM 682 C CA . LEU A 1 85 ? -3.778 -6.070 9.478 1.00 98.44 85 LEU A CA 1
ATOM 683 C C . LEU A 1 85 ? -4.106 -7.402 10.175 1.00 98.44 85 LEU A C 1
ATOM 685 O O . LEU A 1 85 ? -4.650 -8.304 9.540 1.00 98.44 85 LEU A O 1
ATOM 689 N N . ASP A 1 86 ? -3.823 -7.521 11.476 1.00 98.12 86 ASP A N 1
ATOM 690 C CA . ASP A 1 86 ? -4.119 -8.724 12.273 1.00 98.12 86 ASP A CA 1
ATOM 691 C C . ASP A 1 86 ? -5.630 -9.022 12.347 1.00 98.12 86 ASP A C 1
ATOM 693 O O . ASP A 1 86 ? -6.047 -10.175 12.461 1.00 98.12 86 ASP A O 1
ATOM 697 N N . LEU A 1 87 ? -6.474 -7.994 12.226 1.00 97.88 87 LEU A N 1
ATOM 698 C CA . LEU A 1 87 ? -7.935 -8.117 12.186 1.00 97.88 87 LEU A CA 1
ATOM 699 C C . LEU A 1 87 ? -8.503 -8.293 10.767 1.00 97.88 87 LEU A C 1
ATOM 701 O O . LEU A 1 87 ? -9.717 -8.245 10.587 1.00 97.88 87 LEU A O 1
ATOM 705 N N . GLY A 1 88 ? -7.650 -8.518 9.766 1.00 97.56 88 GLY A N 1
ATOM 706 C CA . GLY A 1 88 ? -8.074 -8.787 8.390 1.00 97.56 88 GLY A CA 1
ATOM 707 C C . GLY A 1 88 ? -8.287 -7.540 7.529 1.00 97.56 88 GLY A C 1
ATOM 708 O O . GLY A 1 88 ? -8.908 -7.627 6.469 1.00 97.56 88 GLY A O 1
ATOM 709 N N . GLY A 1 89 ? -7.760 -6.388 7.948 1.00 98.19 89 GLY A N 1
ATOM 710 C CA . GLY A 1 89 ? -7.652 -5.210 7.093 1.00 98.19 89 GLY A CA 1
ATOM 711 C C . GLY A 1 89 ? -6.646 -5.401 5.956 1.00 98.19 89 GLY A C 1
ATOM 712 O O . GLY A 1 89 ? -5.726 -6.222 6.042 1.00 98.19 89 GLY A O 1
ATOM 713 N N . ARG A 1 90 ? -6.803 -4.636 4.871 1.00 98.44 90 ARG A N 1
ATOM 714 C CA . ARG A 1 90 ? -5.875 -4.647 3.731 1.00 98.44 90 ARG A CA 1
ATOM 715 C C . ARG A 1 90 ? -5.154 -3.313 3.578 1.00 98.44 90 ARG A C 1
ATOM 717 O O . ARG A 1 90 ? -5.778 -2.260 3.533 1.00 98.44 90 ARG A O 1
ATOM 724 N N . VAL A 1 91 ? -3.837 -3.357 3.411 1.00 98.81 91 VAL A N 1
ATOM 725 C CA . VAL A 1 91 ? -3.026 -2.200 3.006 1.00 98.81 91 VAL A CA 1
ATOM 726 C C . VAL A 1 91 ? -2.437 -2.475 1.634 1.00 98.81 91 VAL A C 1
ATOM 728 O O . VAL A 1 91 ? -1.903 -3.558 1.410 1.00 98.81 91 VAL A O 1
ATOM 731 N N . VAL A 1 92 ? -2.525 -1.505 0.725 1.00 98.81 92 VAL A N 1
ATOM 732 C CA . VAL A 1 92 ? -1.889 -1.566 -0.597 1.00 98.81 92 VAL A CA 1
ATOM 733 C C . VAL A 1 92 ? -0.834 -0.482 -0.687 1.00 98.81 92 VAL A C 1
ATOM 735 O O . VAL A 1 92 ? -1.141 0.689 -0.484 1.00 98.81 92 VAL A O 1
ATOM 738 N N . TRP A 1 93 ? 0.393 -0.884 -0.986 1.00 98.81 93 TRP A N 1
ATOM 739 C CA . TRP A 1 93 ? 1.583 -0.049 -0.909 1.00 98.81 93 TRP A CA 1
ATOM 740 C C . TRP A 1 93 ? 2.334 -0.028 -2.237 1.00 98.81 93 TRP A C 1
ATOM 742 O O . TRP A 1 93 ? 2.561 -1.082 -2.837 1.00 98.81 93 TRP A O 1
ATOM 752 N N . ILE A 1 94 ? 2.763 1.164 -2.648 1.00 98.12 94 ILE A N 1
ATOM 753 C CA . ILE A 1 94 ? 3.607 1.401 -3.824 1.00 98.12 94 ILE A CA 1
ATOM 754 C C . ILE A 1 94 ? 4.903 2.110 -3.429 1.00 98.12 94 ILE A C 1
ATOM 756 O O . ILE A 1 94 ? 4.925 2.823 -2.432 1.00 98.12 94 ILE A O 1
ATOM 760 N N . GLY A 1 95 ? 5.973 1.928 -4.207 1.00 96.25 95 GLY A N 1
ATOM 761 C CA . GLY A 1 95 ? 7.232 2.654 -4.025 1.00 96.25 95 GLY A CA 1
ATOM 762 C C . GLY A 1 95 ? 8.244 1.957 -3.112 1.00 96.25 95 GLY A C 1
ATOM 763 O O . GLY A 1 95 ? 8.529 0.758 -3.261 1.00 96.25 95 GLY A O 1
ATOM 764 N N . ASP A 1 96 ? 8.858 2.733 -2.214 1.00 96.56 96 ASP A N 1
ATOM 765 C CA . ASP A 1 96 ? 9.995 2.277 -1.411 1.00 96.56 96 ASP A CA 1
ATOM 766 C C . ASP A 1 96 ? 9.611 1.159 -0.423 1.00 96.56 96 ASP A C 1
ATOM 768 O O . ASP A 1 96 ? 8.462 0.708 -0.324 1.00 96.56 96 ASP A O 1
ATOM 772 N N . VAL A 1 97 ? 10.613 0.649 0.285 1.00 97.12 97 VAL A N 1
ATOM 773 C CA . VAL A 1 97 ? 10.475 -0.404 1.286 1.00 97.12 97 VAL A CA 1
ATOM 774 C C . VAL A 1 97 ? 9.474 0.022 2.376 1.00 97.12 97 VAL A C 1
ATOM 776 O O . VAL A 1 97 ? 9.676 1.059 3.017 1.00 97.12 97 VAL A O 1
ATOM 779 N N . PRO A 1 98 ? 8.411 -0.769 2.628 1.00 98.06 98 PRO A N 1
ATOM 780 C CA . PRO A 1 98 ? 7.421 -0.466 3.652 1.00 98.06 98 PRO A CA 1
ATOM 781 C C . PRO A 1 98 ? 8.061 -0.179 5.005 1.00 98.06 98 PRO A C 1
ATOM 783 O O . PRO A 1 98 ? 8.862 -0.967 5.501 1.00 98.06 98 PRO A O 1
ATOM 786 N N . PHE A 1 99 ? 7.684 0.940 5.620 1.00 98.25 99 PHE A N 1
ATOM 787 C CA . PHE A 1 99 ? 8.186 1.353 6.934 1.00 98.25 99 PHE A CA 1
ATOM 788 C C . PHE A 1 99 ? 9.711 1.531 7.024 1.00 98.25 99 PHE A C 1
ATOM 790 O O . PHE A 1 99 ? 10.259 1.515 8.123 1.00 98.25 99 PHE A O 1
ATOM 797 N N . PHE A 1 100 ? 10.420 1.731 5.908 1.00 98.06 100 PHE A N 1
ATOM 798 C CA . PHE A 1 100 ? 11.813 2.185 5.976 1.00 98.06 100 PHE A CA 1
ATOM 799 C C . PHE A 1 100 ? 11.906 3.563 6.637 1.00 98.06 100 PHE A C 1
ATOM 801 O O . PHE A 1 100 ? 12.818 3.826 7.425 1.00 98.06 100 PHE A O 1
ATOM 808 N N . TYR A 1 101 ? 10.923 4.414 6.337 1.00 98.44 101 TYR A N 1
ATOM 809 C CA . TYR A 1 101 ? 10.728 5.716 6.952 1.00 98.44 101 TYR A CA 1
ATOM 810 C C . TYR A 1 101 ? 9.395 5.787 7.702 1.00 98.44 101 TYR A C 1
ATOM 812 O O . TYR A 1 101 ? 8.395 5.201 7.277 1.00 98.44 101 TYR A O 1
ATOM 820 N N . GLN A 1 102 ? 9.381 6.589 8.763 1.00 98.44 102 GLN A N 1
ATOM 821 C CA . GLN A 1 102 ? 8.181 7.119 9.402 1.00 98.44 102 GLN A CA 1
ATOM 822 C C . GLN A 1 102 ? 7.992 8.569 8.963 1.00 98.44 102 GLN A C 1
ATOM 824 O O . GLN A 1 102 ? 8.937 9.357 8.985 1.00 98.44 102 GLN A O 1
ATOM 829 N N . GLY A 1 103 ? 6.782 8.929 8.547 1.00 98.44 103 GLY A N 1
ATOM 830 C CA . GLY A 1 103 ? 6.437 10.287 8.143 1.00 98.44 103 GLY A CA 1
ATOM 831 C C . GLY A 1 103 ? 5.819 11.067 9.293 1.00 98.44 103 GLY A C 1
ATOM 832 O O . GLY A 1 103 ? 4.986 10.540 10.024 1.00 98.44 103 GLY A O 1
ATOM 833 N N . HIS A 1 104 ? 6.173 12.337 9.419 1.00 98.50 104 HIS A N 1
ATOM 834 C CA . HIS A 1 104 ? 5.575 13.280 10.355 1.00 98.50 104 HIS A CA 1
ATOM 835 C C . HIS A 1 104 ? 5.046 14.499 9.602 1.00 98.50 104 HIS A C 1
ATOM 837 O O . HIS A 1 104 ? 5.475 14.814 8.490 1.00 98.50 104 HIS A O 1
ATOM 843 N N . PHE A 1 105 ? 4.148 15.219 10.266 1.00 97.50 105 PHE A N 1
ATOM 844 C CA . PHE A 1 105 ? 3.677 16.525 9.830 1.00 97.50 105 PHE A CA 1
ATOM 845 C C . PHE A 1 105 ? 4.841 17.489 9.523 1.00 97.50 105 PHE A C 1
ATOM 847 O O . PHE A 1 105 ? 5.908 17.411 10.143 1.00 97.50 105 PHE A O 1
ATOM 854 N N . ASN A 1 106 ? 4.613 18.429 8.600 1.00 96.75 106 ASN A N 1
ATOM 855 C CA . ASN A 1 106 ? 5.623 19.337 8.041 1.00 96.75 106 ASN A CA 1
ATOM 856 C C . ASN A 1 106 ? 6.751 18.614 7.290 1.00 96.75 106 ASN A C 1
ATOM 858 O O . ASN A 1 106 ? 7.909 19.022 7.368 1.00 96.75 106 ASN A O 1
ATOM 862 N N . GLU A 1 107 ? 6.417 17.534 6.579 1.00 96.44 107 GLU A N 1
ATOM 863 C CA . GLU A 1 107 ? 7.327 16.813 5.676 1.00 96.44 107 GLU A CA 1
ATOM 864 C C . GLU A 1 107 ? 8.588 16.240 6.343 1.00 96.44 107 GLU A C 1
ATOM 866 O O . GLU A 1 107 ? 9.575 15.916 5.678 1.00 96.44 107 GLU A O 1
ATOM 871 N N . LYS A 1 108 ? 8.573 16.087 7.668 1.00 97.81 108 LYS A N 1
ATOM 872 C CA . LYS A 1 108 ? 9.680 15.472 8.400 1.00 97.81 108 LYS A CA 1
ATOM 873 C C . LYS A 1 108 ? 9.581 13.958 8.303 1.00 97.81 108 LYS A C 1
ATOM 875 O O . LYS A 1 108 ? 8.486 13.405 8.351 1.00 97.81 108 LYS A O 1
ATOM 880 N N . ARG A 1 109 ? 10.724 13.277 8.225 1.00 96.75 109 ARG A N 1
ATOM 881 C CA . ARG A 1 109 ? 10.786 11.814 8.289 1.00 96.75 109 ARG A CA 1
ATOM 882 C C . ARG A 1 109 ? 11.885 11.329 9.216 1.00 96.75 109 ARG A C 1
ATOM 884 O O . ARG A 1 109 ? 12.956 11.931 9.266 1.00 96.75 109 ARG A O 1
ATOM 891 N N . GLU A 1 110 ? 11.624 10.212 9.870 1.00 97.50 110 GLU A N 1
ATOM 892 C CA . GLU A 1 110 ? 12.612 9.425 10.601 1.00 97.50 110 GLU A CA 1
ATOM 893 C C . GLU A 1 110 ? 12.927 8.150 9.811 1.00 97.50 110 GLU A C 1
ATOM 895 O O . GLU A 1 110 ? 12.054 7.600 9.143 1.00 97.50 110 GLU A O 1
ATOM 900 N N . SER A 1 111 ? 14.178 7.691 9.848 1.00 97.94 111 SER A N 1
ATOM 901 C CA . SER A 1 111 ? 14.605 6.458 9.182 1.00 97.94 111 SER A CA 1
ATOM 902 C C . SER A 1 111 ? 14.707 5.320 10.187 1.00 97.94 111 SER A C 1
ATOM 904 O O . SER A 1 111 ? 15.564 5.351 11.065 1.00 97.94 111 SER A O 1
ATOM 906 N N . TRP A 1 112 ? 13.914 4.270 9.994 1.00 97.81 112 TRP A N 1
ATOM 907 C CA . TRP A 1 112 ? 14.043 3.001 10.719 1.00 97.81 112 TRP A CA 1
ATOM 908 C C . TRP A 1 112 ? 14.865 1.967 9.945 1.00 97.81 112 TRP A C 1
ATOM 910 O O . TRP A 1 112 ? 15.311 0.960 10.503 1.00 97.81 112 TRP A O 1
ATOM 920 N N . GLY A 1 113 ? 15.064 2.195 8.645 1.00 96.62 113 GLY A N 1
ATOM 921 C CA . GLY A 1 113 ? 15.687 1.225 7.758 1.00 96.62 113 GLY A CA 1
ATOM 922 C C . GLY A 1 113 ? 14.875 -0.071 7.676 1.00 96.62 113 GLY A C 1
ATOM 923 O O . GLY A 1 113 ? 13.678 -0.107 7.953 1.00 96.62 113 GLY A O 1
ATOM 924 N N . PHE A 1 114 ? 15.534 -1.184 7.357 1.00 94.56 114 PHE A N 1
ATOM 925 C CA . PHE A 1 114 ? 14.859 -2.487 7.264 1.00 94.56 114 PHE A CA 1
ATOM 926 C C . PHE A 1 114 ? 14.289 -3.010 8.585 1.00 94.56 114 PHE A C 1
ATOM 928 O O . PHE A 1 114 ? 13.529 -3.977 8.571 1.00 94.56 114 PHE A O 1
ATOM 935 N N . ILE A 1 115 ? 14.655 -2.418 9.728 1.00 96.12 115 ILE A N 1
ATOM 936 C CA . ILE A 1 115 ? 14.088 -2.820 11.018 1.00 96.12 115 ILE A CA 1
ATOM 937 C C . ILE A 1 115 ? 12.588 -2.506 11.046 1.00 96.12 115 ILE A C 1
ATOM 939 O O . ILE A 1 115 ? 11.833 -3.316 11.574 1.00 96.12 115 ILE A O 1
ATOM 943 N N . GLY A 1 116 ? 12.140 -1.417 10.410 1.00 97.12 116 GLY A N 1
ATOM 944 C CA . GLY A 1 116 ? 10.717 -1.082 10.317 1.00 97.12 116 GLY A CA 1
ATOM 945 C C . GLY A 1 116 ? 9.902 -2.169 9.615 1.00 97.12 116 GLY A C 1
ATOM 946 O O . GLY A 1 116 ? 9.015 -2.762 10.230 1.00 97.12 116 GLY A O 1
ATOM 947 N N . GLU A 1 117 ? 10.251 -2.509 8.368 1.00 96.06 117 GLU A N 1
ATOM 948 C CA . GLU A 1 117 ? 9.588 -3.592 7.622 1.00 96.06 117 GLU A CA 1
ATOM 949 C C . GLU A 1 117 ? 9.647 -4.922 8.385 1.00 96.06 117 GLU A C 1
ATOM 951 O O . GLU A 1 117 ? 8.650 -5.636 8.509 1.00 96.06 117 GLU A O 1
ATOM 956 N N . ARG A 1 118 ? 10.819 -5.255 8.935 1.00 94.88 118 ARG A N 1
ATOM 957 C CA . ARG A 1 118 ? 11.037 -6.533 9.610 1.00 94.88 118 ARG A CA 1
ATOM 958 C C . ARG A 1 118 ? 10.205 -6.666 10.877 1.00 94.88 118 ARG A C 1
ATOM 960 O O . ARG A 1 118 ? 9.639 -7.727 11.101 1.00 94.88 118 ARG A O 1
ATOM 967 N N . GLN A 1 119 ? 10.139 -5.639 11.713 1.00 95.94 119 GLN A N 1
ATOM 968 C CA . GLN A 1 119 ? 9.419 -5.725 12.985 1.00 95.94 119 GLN A CA 1
ATOM 969 C C . GLN A 1 119 ? 7.906 -5.617 12.789 1.00 95.94 119 GLN A C 1
ATOM 971 O O . GLN A 1 119 ? 7.148 -6.323 13.450 1.00 95.94 119 GLN A O 1
ATOM 976 N N . ILE A 1 120 ? 7.458 -4.781 11.848 1.00 97.31 120 ILE A N 1
ATOM 977 C CA . ILE A 1 120 ? 6.028 -4.566 11.603 1.00 97.31 120 ILE A CA 1
ATOM 978 C C . ILE A 1 120 ? 5.455 -5.701 10.757 1.00 97.31 120 ILE A C 1
ATOM 980 O O . ILE A 1 120 ? 4.431 -6.285 11.111 1.00 97.31 120 ILE A O 1
ATOM 984 N N . LEU A 1 121 ? 6.115 -6.049 9.649 1.00 96.00 121 LEU A N 1
ATOM 985 C CA . LEU A 1 121 ? 5.612 -7.034 8.695 1.00 96.00 121 LEU A CA 1
ATOM 986 C C . LEU A 1 121 ? 6.285 -8.399 8.819 1.00 96.00 121 LEU A C 1
ATOM 988 O O . LEU A 1 121 ? 5.730 -9.378 8.337 1.00 96.00 121 LEU A O 1
ATOM 992 N N . GLY A 1 122 ? 7.464 -8.533 9.425 1.00 94.56 122 GLY A N 1
ATOM 993 C CA . GLY A 1 122 ? 8.210 -9.800 9.387 1.00 94.56 122 GLY A CA 1
ATOM 994 C C . GLY A 1 122 ? 8.648 -10.173 7.968 1.00 94.56 122 GLY A C 1
ATOM 995 O O . GLY A 1 122 ? 8.654 -11.356 7.623 1.00 94.56 122 GLY A O 1
ATOM 996 N N . VAL A 1 123 ? 8.898 -9.175 7.118 1.00 93.75 123 VAL A N 1
ATOM 997 C CA . VAL A 1 123 ? 9.376 -9.338 5.739 1.00 93.75 123 VAL A CA 1
ATOM 998 C C . VAL A 1 123 ? 10.829 -8.874 5.665 1.00 93.75 123 VAL A C 1
ATOM 1000 O O . VAL A 1 123 ? 11.257 -8.007 6.425 1.00 93.75 123 VAL A O 1
ATOM 1003 N N . PHE A 1 124 ? 11.603 -9.509 4.786 1.00 91.44 124 PHE A N 1
ATOM 1004 C CA . PHE A 1 124 ? 13.012 -9.204 4.571 1.00 91.44 124 PHE A CA 1
ATOM 1005 C C . PHE A 1 124 ? 13.207 -8.723 3.137 1.00 91.44 124 PHE A C 1
ATOM 1007 O O . PHE A 1 124 ? 13.237 -9.538 2.216 1.00 91.44 124 PHE A O 1
ATOM 1014 N N . THR A 1 125 ? 13.344 -7.414 2.951 1.00 91.94 125 THR A N 1
ATOM 1015 C CA . THR A 1 125 ? 13.737 -6.834 1.664 1.00 91.94 125 THR A CA 1
ATOM 1016 C C . THR A 1 125 ? 15.249 -6.902 1.433 1.00 91.94 125 THR A C 1
ATOM 1018 O O . THR A 1 125 ? 16.049 -6.688 2.345 1.00 91.94 125 THR A O 1
ATOM 1021 N N . HIS A 1 126 ? 15.639 -7.172 0.187 1.00 87.69 126 HIS A N 1
ATOM 1022 C CA . HIS A 1 126 ? 17.013 -7.129 -0.301 1.00 87.69 126 HIS A CA 1
ATOM 1023 C C . HIS A 1 126 ? 17.278 -5.884 -1.148 1.00 87.69 126 HIS A C 1
ATOM 1025 O O . HIS A 1 126 ? 16.405 -5.375 -1.849 1.00 87.69 126 HIS A O 1
ATOM 1031 N N . PHE A 1 127 ? 18.534 -5.439 -1.137 1.00 87.25 127 PHE A N 1
ATOM 1032 C CA . PHE A 1 127 ? 19.058 -4.560 -2.173 1.00 87.25 127 PHE A CA 1
ATOM 1033 C C . PHE A 1 127 ? 19.555 -5.407 -3.341 1.00 87.25 127 PHE A C 1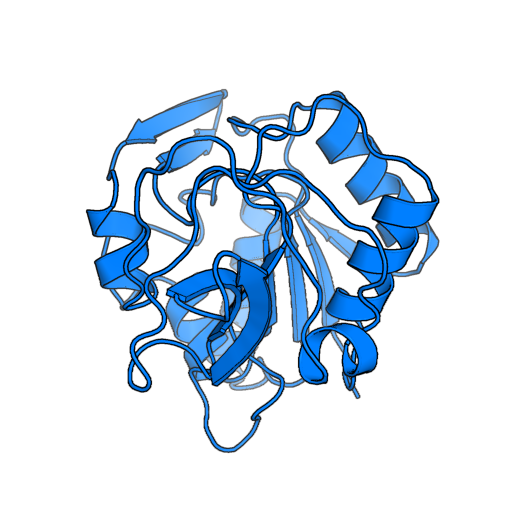
ATOM 1035 O O . PHE A 1 127 ? 20.432 -6.251 -3.159 1.00 87.25 127 PHE A O 1
ATOM 1042 N N . THR A 1 128 ? 19.019 -5.165 -4.533 1.00 87.81 128 THR A N 1
ATOM 1043 C CA . THR A 1 128 ? 19.493 -5.802 -5.763 1.00 87.81 128 THR A CA 1
ATOM 1044 C C . THR A 1 128 ? 19.920 -4.754 -6.780 1.00 87.81 128 THR A C 1
ATOM 1046 O O . THR A 1 128 ? 19.536 -3.582 -6.711 1.00 87.81 128 THR A O 1
ATOM 1049 N N . TRP A 1 129 ? 20.698 -5.198 -7.764 1.00 89.25 129 TRP A N 1
ATOM 1050 C CA . TRP A 1 129 ? 20.766 -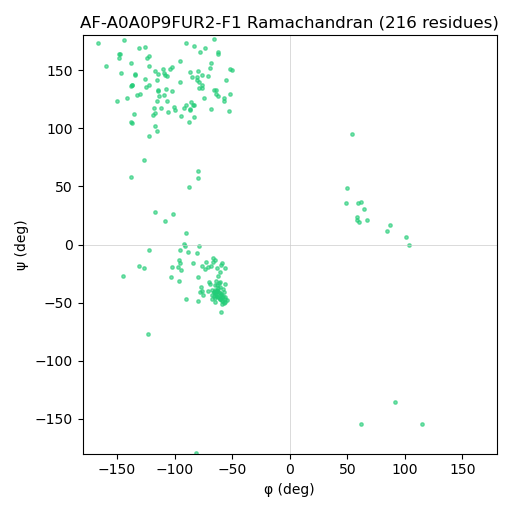4.514 -9.052 1.00 89.25 129 TRP A CA 1
ATOM 1051 C C . TRP A 1 129 ? 19.382 -4.530 -9.728 1.00 89.25 129 TRP A C 1
ATOM 1053 O O . TRP A 1 129 ? 18.518 -5.305 -9.305 1.00 89.25 129 TRP A O 1
ATOM 1063 N N . PRO A 1 130 ? 19.138 -3.686 -10.744 1.00 94.06 130 PRO A N 1
ATOM 1064 C CA . PRO A 1 130 ? 17.873 -3.695 -11.469 1.00 94.06 130 PRO A CA 1
ATOM 1065 C C . PRO A 1 130 ? 17.598 -5.088 -12.058 1.00 94.06 130 PRO A C 1
ATOM 1067 O O . PRO A 1 130 ? 18.440 -5.635 -12.772 1.00 94.06 130 PRO A O 1
ATOM 1070 N N . LEU A 1 131 ? 16.432 -5.664 -11.764 1.00 94.88 131 LEU A N 1
ATOM 1071 C CA . LEU A 1 131 ? 16.026 -6.985 -12.256 1.00 94.88 131 LEU A CA 1
ATOM 1072 C C . LEU A 1 131 ? 14.719 -6.887 -13.037 1.00 94.88 131 LEU A C 1
ATOM 1074 O O . LEU A 1 131 ? 13.786 -6.215 -12.605 1.00 94.88 131 LEU A O 1
ATOM 1078 N N . HIS A 1 132 ? 14.641 -7.576 -14.176 1.00 95.94 132 HIS A N 1
ATOM 1079 C CA . HIS A 1 132 ? 13.378 -7.737 -14.894 1.00 95.94 132 HIS A CA 1
ATOM 1080 C C . HIS A 1 132 ? 12.399 -8.571 -14.076 1.00 95.94 132 HIS A C 1
ATOM 1082 O O . HIS A 1 132 ? 12.757 -9.630 -13.555 1.00 95.94 132 HIS A O 1
ATOM 1088 N N . VAL A 1 133 ? 11.168 -8.077 -13.987 1.00 96.50 133 VAL A N 1
ATOM 1089 C CA . VAL A 1 133 ? 10.109 -8.682 -13.192 1.00 96.50 133 VAL A CA 1
ATOM 1090 C C . VAL A 1 133 ? 9.048 -9.300 -14.096 1.00 96.50 133 VAL A C 1
ATOM 1092 O O . VAL A 1 133 ? 8.488 -8.636 -14.970 1.00 96.50 133 VAL A O 1
ATOM 1095 N N . ASP A 1 134 ? 8.736 -10.566 -13.829 1.00 95.75 134 ASP A N 1
ATOM 1096 C CA . ASP A 1 134 ? 7.690 -11.332 -14.497 1.00 95.75 134 ASP A CA 1
ATOM 1097 C C . ASP A 1 134 ? 6.557 -11.685 -13.526 1.00 95.75 134 ASP A C 1
ATOM 1099 O O . ASP A 1 134 ? 6.763 -11.891 -12.325 1.00 95.75 134 ASP A O 1
ATOM 1103 N N . MET A 1 135 ? 5.330 -11.732 -14.052 1.00 96.69 135 MET A N 1
ATOM 1104 C CA . MET A 1 135 ? 4.140 -12.001 -13.245 1.00 96.69 135 MET A CA 1
ATOM 1105 C C . MET A 1 135 ? 4.017 -13.494 -12.970 1.00 96.69 135 MET A C 1
ATOM 1107 O O . MET A 1 135 ? 4.224 -14.324 -13.856 1.00 96.69 135 MET A O 1
ATOM 1111 N N . THR A 1 136 ? 3.628 -13.840 -11.746 1.00 95.94 136 THR A N 1
ATOM 1112 C CA . THR A 1 136 ? 3.275 -15.219 -11.402 1.00 95.94 136 THR A CA 1
ATOM 1113 C C . THR A 1 136 ? 1.822 -15.507 -11.787 1.00 95.94 136 THR A C 1
ATOM 1115 O O . THR A 1 136 ? 1.035 -14.601 -12.070 1.00 95.94 136 THR A O 1
ATOM 1118 N N . ALA A 1 137 ? 1.413 -16.777 -11.714 1.00 96.06 137 ALA A N 1
ATOM 1119 C CA . ALA A 1 137 ? 0.004 -17.147 -11.860 1.00 96.06 137 ALA A CA 1
ATOM 1120 C C . ALA A 1 137 ? -0.908 -16.425 -10.847 1.00 96.06 137 ALA A C 1
ATOM 1122 O O . ALA A 1 137 ? -2.041 -16.078 -11.178 1.00 96.06 137 ALA A O 1
ATOM 1123 N N . ASN A 1 138 ? -0.418 -16.162 -9.628 1.00 95.25 138 ASN A N 1
ATOM 1124 C CA . ASN A 1 138 ? -1.162 -15.377 -8.644 1.00 95.25 138 ASN A CA 1
ATOM 1125 C C . ASN A 1 138 ? -1.226 -13.900 -9.046 1.00 95.25 138 ASN A C 1
ATOM 1127 O O . ASN A 1 138 ? -2.294 -13.312 -8.94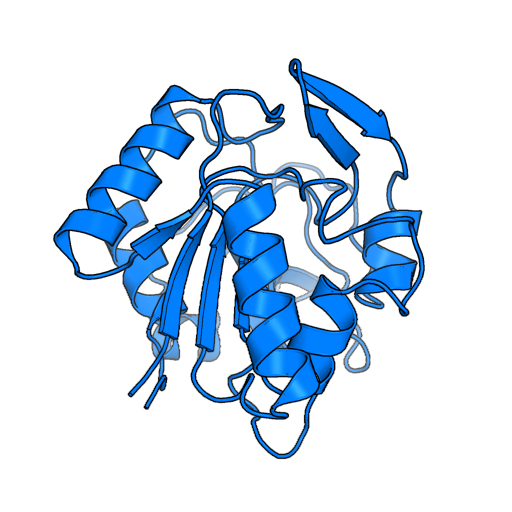2 1.00 95.25 138 ASN A O 1
ATOM 1131 N N . GLY A 1 139 ? -0.143 -13.320 -9.572 1.00 96.81 139 GLY A N 1
ATOM 1132 C CA . GLY A 1 139 ? -0.155 -11.946 -10.086 1.00 96.81 139 GLY A CA 1
ATOM 1133 C C . GLY A 1 139 ? -1.242 -11.720 -11.127 1.00 96.81 139 GLY A C 1
ATOM 1134 O O . GLY A 1 139 ? -2.041 -10.796 -10.984 1.00 96.81 139 GLY A O 1
ATOM 1135 N N . PHE A 1 140 ? -1.350 -12.621 -12.108 1.00 97.12 140 PHE A N 1
ATOM 1136 C CA . PHE A 1 140 ? -2.409 -12.545 -13.117 1.00 97.12 140 PHE A CA 1
ATOM 1137 C C . PHE A 1 140 ? -3.816 -12.648 -12.516 1.00 97.12 140 PHE A C 1
ATOM 1139 O O . PHE A 1 140 ? -4.699 -11.891 -12.915 1.00 97.12 140 PHE A O 1
ATOM 1146 N N . LYS A 1 141 ? -4.034 -13.531 -11.528 1.00 96.31 141 LYS A N 1
ATOM 1147 C CA . LYS A 1 141 ? -5.325 -13.645 -10.818 1.00 96.31 141 LYS A CA 1
ATOM 1148 C C . LYS A 1 141 ? -5.693 -12.372 -10.054 1.00 96.31 141 LYS A C 1
ATOM 1150 O O . LYS A 1 141 ? -6.868 -12.027 -9.984 1.00 96.31 141 LYS A O 1
ATOM 1155 N N . TRP A 1 142 ? -4.697 -11.682 -9.503 1.00 95.81 142 TRP A N 1
ATOM 1156 C CA . TRP A 1 142 ? -4.866 -10.413 -8.793 1.00 95.81 142 TRP A CA 1
ATOM 1157 C C . TRP A 1 142 ? -4.990 -9.202 -9.731 1.00 95.81 142 TRP A C 1
ATOM 1159 O O . TRP A 1 142 ? -5.303 -8.110 -9.271 1.00 95.81 142 TRP A O 1
ATOM 1169 N N . GLY A 1 143 ? -4.795 -9.389 -11.041 1.00 95.62 143 GLY A N 1
ATOM 1170 C CA . GLY A 1 143 ? -4.971 -8.348 -12.055 1.00 95.62 143 GLY A CA 1
ATOM 1171 C C . GLY A 1 143 ? -3.681 -7.694 -12.555 1.00 95.62 143 GLY A C 1
ATOM 1172 O O . GLY A 1 143 ? -3.770 -6.767 -13.356 1.00 95.62 143 GLY A O 1
ATOM 1173 N N . LEU A 1 144 ? -2.500 -8.178 -12.148 1.00 96.50 144 LEU A N 1
ATOM 1174 C CA . LEU A 1 144 ? -1.213 -7.689 -12.653 1.00 96.50 144 LEU A CA 1
ATOM 1175 C C . LEU A 1 144 ? -0.905 -8.225 -14.058 1.00 96.50 144 LEU A C 1
ATOM 1177 O O . LEU A 1 144 ? -1.095 -9.408 -14.347 1.00 96.50 144 LEU A O 1
ATOM 1181 N N . LYS A 1 145 ? -0.397 -7.351 -14.927 1.00 95.44 145 LYS A N 1
ATOM 1182 C CA . LYS A 1 145 ? -0.079 -7.604 -16.343 1.00 95.44 145 LYS A CA 1
ATOM 1183 C C . LYS A 1 145 ? 1.167 -6.841 -16.816 1.00 95.44 145 LYS A C 1
ATOM 1185 O O . LYS A 1 145 ? 1.806 -7.282 -17.772 1.00 95.44 145 LYS A O 1
ATOM 1190 N N . LEU A 1 146 ? 1.505 -5.700 -16.215 1.00 95.19 146 LEU A N 1
ATOM 1191 C CA . LEU A 1 146 ? 2.638 -4.866 -16.596 1.00 95.19 146 LEU A CA 1
ATOM 1192 C C . LEU A 1 146 ? 3.938 -5.443 -16.049 1.00 95.19 146 LEU A C 1
ATOM 1194 O O . LEU A 1 146 ? 4.042 -5.801 -14.880 1.00 95.19 146 LEU A O 1
ATOM 1198 N N . LYS A 1 147 ? 4.953 -5.481 -16.911 1.00 94.38 147 LYS A N 1
ATOM 1199 C CA . LYS A 1 147 ? 6.330 -5.778 -16.518 1.00 94.38 147 LYS A CA 1
ATOM 1200 C C . LYS A 1 147 ? 7.025 -4.496 -16.075 1.00 94.38 147 LYS A C 1
ATOM 1202 O O . LYS A 1 147 ? 6.753 -3.429 -16.623 1.00 94.38 147 LYS A O 1
ATOM 1207 N N . TRP A 1 148 ? 7.954 -4.617 -15.135 1.00 96.38 148 TRP A N 1
ATOM 1208 C CA . TRP A 1 148 ? 8.817 -3.518 -14.705 1.00 96.38 148 TRP A CA 1
ATOM 1209 C C . TRP A 1 148 ? 10.224 -4.020 -14.379 1.00 96.38 148 TRP A C 1
ATOM 1211 O O . TRP A 1 148 ? 10.502 -5.222 -14.408 1.00 96.38 148 TRP A O 1
ATOM 1221 N N . THR A 1 149 ? 11.105 -3.075 -14.062 1.00 96.50 149 THR A N 1
ATOM 1222 C CA . THR A 1 149 ? 12.434 -3.349 -13.521 1.00 96.50 149 THR A CA 1
ATOM 1223 C C . THR A 1 149 ? 12.434 -3.016 -12.031 1.00 96.50 149 THR A C 1
ATOM 1225 O O . THR A 1 149 ? 12.253 -1.857 -11.662 1.00 96.50 149 THR A O 1
ATOM 1228 N N . GLY A 1 150 ? 12.591 -4.027 -11.179 1.00 95.06 150 GLY A N 1
ATOM 1229 C CA . GLY A 1 150 ? 12.530 -3.895 -9.722 1.00 95.06 150 GLY A CA 1
ATOM 1230 C C . GLY A 1 150 ? 13.903 -3.729 -9.068 1.00 95.06 150 GLY A C 1
ATOM 1231 O O . GLY A 1 150 ? 14.925 -4.112 -9.644 1.00 95.06 150 GLY A O 1
ATOM 1232 N N . TYR A 1 151 ? 13.919 -3.163 -7.858 1.00 95.31 151 TYR A N 1
ATOM 1233 C CA . TYR A 1 151 ? 15.142 -2.790 -7.125 1.00 95.31 151 TYR A CA 1
ATOM 1234 C C . TYR A 1 151 ? 15.177 -3.268 -5.668 1.00 95.31 151 TYR A C 1
ATOM 1236 O O . TYR A 1 151 ? 16.240 -3.230 -5.036 1.00 95.31 151 TYR A O 1
ATOM 1244 N N . ARG A 1 152 ? 14.023 -3.609 -5.087 1.00 94.75 152 ARG A N 1
ATOM 1245 C CA . ARG A 1 152 ? 13.862 -3.894 -3.654 1.00 94.75 152 ARG A CA 1
ATOM 1246 C C . ARG A 1 152 ? 12.968 -5.113 -3.443 1.00 94.75 152 ARG A C 1
ATOM 1248 O O . ARG A 1 152 ? 11.934 -4.987 -2.780 1.00 94.75 152 ARG A O 1
ATOM 1255 N N . PRO A 1 153 ? 13.323 -6.284 -3.988 1.00 95.25 153 PRO A N 1
ATOM 1256 C CA . PRO A 1 153 ? 12.515 -7.469 -3.786 1.00 95.25 153 PRO A CA 1
ATOM 1257 C C . PRO A 1 153 ? 12.585 -7.961 -2.341 1.00 95.25 153 PRO A C 1
ATOM 1259 O O . PRO A 1 153 ? 13.604 -7.824 -1.663 1.00 95.25 153 PRO A O 1
ATOM 1262 N N . ALA A 1 154 ? 11.521 -8.619 -1.899 1.00 93.44 154 ALA A N 1
ATOM 1263 C CA . ALA A 1 154 ? 11.536 -9.423 -0.690 1.00 93.44 154 ALA A CA 1
ATOM 1264 C C . ALA A 1 154 ? 12.175 -10.798 -0.946 1.00 93.44 154 ALA A C 1
ATOM 1266 O O . ALA A 1 154 ? 12.060 -11.368 -2.037 1.00 93.44 154 ALA A O 1
ATOM 1267 N N . ALA A 1 155 ? 12.817 -11.347 0.085 1.00 84.75 155 ALA A N 1
ATOM 1268 C CA . ALA A 1 155 ? 13.267 -12.731 0.109 1.00 84.75 155 ALA A CA 1
ATOM 1269 C C . ALA A 1 155 ? 12.050 -13.670 0.005 1.00 84.75 155 ALA A C 1
ATOM 1271 O O . ALA A 1 155 ? 11.128 -13.546 0.822 1.00 84.75 155 ALA A O 1
ATOM 1272 N N . PRO A 1 156 ? 12.031 -14.636 -0.928 1.00 68.62 156 PRO A N 1
ATOM 1273 C CA . PRO A 1 156 ? 10.956 -15.613 -1.057 1.00 68.62 156 PRO A CA 1
ATOM 1274 C C . PRO A 1 156 ? 11.133 -16.727 -0.015 1.00 68.62 156 PRO A C 1
ATOM 1276 O O . PRO A 1 156 ? 11.263 -17.901 -0.351 1.00 68.62 156 PRO A O 1
ATOM 1279 N N . SER A 1 157 ? 11.194 -16.381 1.272 1.00 65.25 157 SER A N 1
ATOM 1280 C CA . SER A 1 157 ? 11.096 -17.403 2.313 1.00 65.25 157 SER A CA 1
ATOM 1281 C C . SER A 1 157 ? 9.631 -17.849 2.402 1.00 65.25 157 SER A C 1
ATOM 1283 O O . SER A 1 157 ? 8.768 -16.992 2.609 1.00 65.25 157 SER A O 1
ATOM 1285 N N . PRO A 1 158 ? 9.310 -19.155 2.309 1.00 54.19 158 PRO A N 1
ATOM 1286 C CA . PRO A 1 158 ? 7.933 -19.655 2.415 1.00 54.19 158 PRO A CA 1
ATOM 1287 C C . PRO A 1 158 ? 7.219 -19.243 3.711 1.00 54.19 158 PRO A C 1
ATOM 1289 O O . PRO A 1 158 ? 5.996 -19.256 3.780 1.00 54.19 158 PRO A O 1
ATOM 1292 N N . SER A 1 159 ? 7.978 -18.877 4.749 1.00 58.78 159 SER A N 1
ATOM 1293 C CA . SER A 1 159 ? 7.450 -18.424 6.036 1.00 58.78 159 SER A CA 1
ATOM 1294 C C . SER A 1 159 ? 7.086 -16.935 6.090 1.00 58.78 159 SER A C 1
ATOM 1296 O O . SER A 1 159 ? 6.406 -16.525 7.030 1.00 58.78 159 SER A O 1
ATOM 1298 N N . SER A 1 160 ? 7.542 -16.103 5.143 1.00 77.12 160 SER A N 1
ATOM 1299 C CA . SER A 1 160 ? 7.377 -14.646 5.237 1.00 77.12 160 SER A CA 1
ATOM 1300 C C . SER A 1 160 ? 6.274 -14.077 4.349 1.00 77.12 160 SER A C 1
ATOM 1302 O O . SER A 1 160 ? 5.725 -13.050 4.740 1.00 77.12 160 SER A O 1
ATOM 1304 N N . LEU A 1 161 ? 5.934 -14.703 3.216 1.00 91.50 161 LEU A N 1
ATOM 1305 C CA . LEU A 1 161 ? 4.978 -14.180 2.227 1.00 91.50 161 LEU A CA 1
ATOM 1306 C C . LEU A 1 161 ? 3.857 -15.185 1.935 1.00 91.50 161 LEU A C 1
ATOM 1308 O O . LEU A 1 161 ? 4.101 -16.383 1.838 1.00 91.50 161 LEU A O 1
ATOM 1312 N N . THR A 1 162 ? 2.634 -14.690 1.747 1.00 93.38 162 THR A N 1
ATOM 1313 C CA . THR A 1 162 ? 1.443 -15.519 1.485 1.00 93.38 162 THR A CA 1
ATOM 1314 C C . THR A 1 162 ? 1.236 -15.752 -0.005 1.00 93.38 162 THR A C 1
ATOM 1316 O O . THR A 1 162 ? 1.050 -16.887 -0.436 1.00 93.38 162 THR A O 1
ATOM 1319 N N . TYR A 1 163 ? 1.319 -14.688 -0.806 1.00 94.50 163 TYR A N 1
ATOM 1320 C CA . TYR A 1 163 ? 1.301 -14.783 -2.263 1.00 94.50 163 TYR A CA 1
ATOM 1321 C C . TYR A 1 163 ? 2.465 -13.998 -2.846 1.00 94.50 163 TYR A C 1
ATOM 1323 O O . TYR A 1 163 ? 2.635 -12.821 -2.546 1.00 94.50 163 TYR A O 1
ATOM 1331 N N . ILE A 1 164 ? 3.227 -14.633 -3.733 1.00 95.69 164 ILE A N 1
ATOM 1332 C CA . ILE A 1 164 ? 4.157 -13.941 -4.626 1.00 95.69 164 ILE A CA 1
ATOM 1333 C C . ILE A 1 164 ? 3.389 -13.646 -5.908 1.00 95.69 164 ILE A C 1
ATOM 1335 O O . ILE A 1 164 ? 2.927 -14.570 -6.580 1.00 95.69 164 ILE A O 1
ATOM 1339 N N . LEU A 1 165 ? 3.219 -12.367 -6.222 1.00 96.69 165 LEU A N 1
ATOM 1340 C CA . LEU A 1 165 ? 2.452 -11.886 -7.371 1.00 96.69 165 LEU A CA 1
ATOM 1341 C C . LEU A 1 165 ? 3.357 -11.591 -8.568 1.00 96.69 165 LEU A C 1
ATOM 1343 O O . LEU A 1 165 ? 2.966 -11.801 -9.712 1.00 96.69 165 LEU A O 1
ATOM 1347 N N . ALA A 1 166 ? 4.590 -11.174 -8.306 1.00 97.00 166 ALA A N 1
ATOM 1348 C CA . ALA A 1 166 ? 5.600 -10.988 -9.331 1.00 97.00 166 ALA A CA 1
ATOM 1349 C C . ALA A 1 166 ? 6.988 -11.316 -8.795 1.00 97.00 166 ALA A C 1
ATOM 1351 O O . ALA A 1 166 ? 7.276 -11.090 -7.615 1.00 97.00 166 ALA A O 1
ATOM 1352 N N . SER A 1 167 ? 7.851 -11.834 -9.662 1.00 95.88 167 SER A N 1
ATOM 1353 C CA . SER A 1 167 ? 9.178 -12.302 -9.277 1.00 95.88 167 SER A CA 1
ATOM 1354 C C . SER A 1 167 ? 10.218 -12.125 -10.375 1.00 95.88 167 SER A C 1
ATOM 1356 O O . SER A 1 167 ? 9.874 -11.953 -11.541 1.00 95.88 167 SER A O 1
ATOM 1358 N N . SER A 1 168 ? 11.489 -12.221 -10.004 1.00 94.62 168 SER A N 1
ATOM 1359 C CA . SER A 1 168 ? 12.615 -12.284 -10.939 1.00 94.62 168 SER A CA 1
ATOM 1360 C C . SER A 1 168 ? 13.482 -13.517 -10.665 1.00 94.62 168 SER A C 1
ATOM 1362 O O . SER A 1 168 ? 13.280 -14.226 -9.674 1.00 94.62 168 SER A O 1
ATOM 1364 N N . GLN A 1 169 ? 14.415 -13.805 -11.582 1.00 87.19 169 GLN A N 1
ATOM 1365 C CA . GLN A 1 169 ? 15.386 -14.906 -11.474 1.00 87.19 169 GLN A CA 1
ATOM 1366 C C . GLN A 1 169 ? 14.748 -16.264 -11.121 1.00 87.19 169 GLN A C 1
ATOM 1368 O O . GLN A 1 169 ? 15.166 -16.946 -10.188 1.00 87.19 169 GLN A O 1
ATOM 1373 N N . GLY A 1 170 ? 13.685 -16.642 -11.835 1.00 82.06 170 GLY A N 1
ATOM 1374 C CA . GLY A 1 170 ? 13.009 -17.926 -11.612 1.00 82.06 170 GLY A CA 1
ATOM 1375 C C . GLY A 1 170 ? 12.301 -18.048 -10.257 1.00 82.06 170 GLY A C 1
ATOM 1376 O O . GLY A 1 170 ? 12.056 -19.163 -9.808 1.00 82.06 170 GLY A O 1
ATOM 1377 N N . GLY A 1 171 ? 11.978 -16.928 -9.599 1.00 83.62 171 GLY A N 1
ATOM 1378 C CA . GLY A 1 171 ? 11.276 -16.914 -8.312 1.00 83.62 171 GLY A CA 1
ATOM 1379 C C . GLY A 1 171 ? 12.166 -16.628 -7.102 1.00 83.62 171 GLY A C 1
ATOM 1380 O O . GLY A 1 171 ? 11.647 -16.559 -5.992 1.00 83.62 171 GLY A O 1
ATOM 1381 N N . ALA A 1 172 ? 13.475 -16.422 -7.295 1.00 86.19 172 ALA A N 1
ATOM 1382 C CA . ALA A 1 172 ? 14.424 -16.149 -6.211 1.00 86.19 172 ALA A CA 1
ATOM 1383 C C . ALA A 1 172 ? 14.198 -14.800 -5.500 1.00 86.19 172 ALA A C 1
ATOM 1385 O O . ALA A 1 172 ? 14.717 -14.590 -4.406 1.00 86.19 172 ALA A O 1
ATOM 1386 N N . TYR A 1 173 ? 13.408 -13.902 -6.091 1.00 92.81 173 TYR A N 1
ATOM 1387 C CA . TYR A 1 173 ? 13.126 -12.571 -5.561 1.00 92.81 173 TYR A CA 1
ATOM 1388 C C . TYR A 1 173 ? 11.667 -12.191 -5.807 1.00 92.81 173 TYR A C 1
ATOM 1390 O O . TYR A 1 173 ? 11.207 -12.226 -6.948 1.00 92.81 173 TYR A O 1
ATOM 1398 N N . ALA A 1 174 ? 10.943 -11.805 -4.752 1.00 95.50 174 ALA A N 1
ATOM 1399 C CA . ALA A 1 174 ? 9.545 -11.383 -4.833 1.00 95.50 174 ALA A CA 1
ATOM 1400 C C . ALA A 1 174 ? 9.443 -9.854 -4.951 1.00 95.50 174 ALA A C 1
ATOM 1402 O O . ALA A 1 174 ? 9.707 -9.130 -3.993 1.00 95.50 174 ALA A O 1
ATOM 1403 N N . HIS A 1 175 ? 9.030 -9.360 -6.115 1.00 96.50 175 HIS A N 1
ATOM 1404 C CA . HIS A 1 175 ? 8.920 -7.924 -6.416 1.00 96.50 175 HIS A CA 1
ATOM 1405 C C . HIS A 1 175 ? 7.512 -7.365 -6.179 1.00 96.50 175 HIS A C 1
ATOM 1407 O O . HIS A 1 175 ? 7.336 -6.171 -5.955 1.00 96.50 175 HIS A O 1
ATOM 1413 N N . ALA A 1 176 ? 6.509 -8.241 -6.191 1.00 97.25 176 ALA A N 1
ATOM 1414 C CA . ALA A 1 176 ? 5.168 -7.946 -5.719 1.00 97.25 176 ALA A CA 1
ATOM 1415 C C . ALA A 1 176 ? 4.652 -9.115 -4.893 1.00 97.25 176 ALA A C 1
ATOM 1417 O O . ALA A 1 176 ? 4.830 -10.277 -5.276 1.00 97.25 176 ALA A O 1
ATOM 1418 N N . TRP A 1 177 ? 4.015 -8.817 -3.769 1.00 96.88 177 TRP A N 1
ATOM 1419 C CA . TRP A 1 177 ? 3.616 -9.842 -2.815 1.00 96.88 177 TRP A CA 1
ATOM 1420 C C . TRP A 1 177 ? 2.498 -9.377 -1.891 1.00 96.88 177 TRP A C 1
ATOM 1422 O O . TRP A 1 177 ? 2.370 -8.191 -1.594 1.00 96.88 177 TRP A O 1
ATOM 1432 N N . LEU A 1 178 ? 1.724 -10.346 -1.408 1.00 97.00 178 LEU A N 1
ATOM 1433 C CA . LEU A 1 178 ? 0.822 -10.202 -0.272 1.00 97.00 178 LEU A CA 1
ATOM 1434 C C . LEU A 1 178 ? 1.411 -10.953 0.920 1.00 97.00 178 LEU A C 1
ATOM 1436 O O . LEU A 1 178 ? 1.786 -12.124 0.800 1.00 97.00 178 LEU A O 1
ATOM 1440 N N . LYS A 1 179 ? 1.407 -10.309 2.084 1.00 96.81 179 LYS A N 1
ATOM 1441 C CA . LYS A 1 179 ? 1.554 -10.974 3.373 1.00 96.81 179 LYS A CA 1
ATOM 1442 C C . LYS A 1 179 ? 0.256 -10.891 4.162 1.00 96.81 179 LYS A C 1
ATOM 1444 O O . LYS A 1 179 ? -0.180 -9.803 4.530 1.00 96.81 179 LYS A O 1
ATOM 1449 N N . ASN A 1 180 ? -0.324 -12.047 4.444 1.00 96.19 180 ASN A N 1
ATOM 1450 C CA . ASN A 1 180 ? -1.496 -12.192 5.284 1.00 96.19 180 ASN A CA 1
ATOM 1451 C C . ASN A 1 180 ? -1.107 -12.263 6.768 1.00 96.19 180 ASN A C 1
ATOM 1453 O O . ASN A 1 180 ? -0.085 -12.846 7.134 1.00 96.19 180 ASN A O 1
ATOM 1457 N N . PHE A 1 181 ? -1.956 -11.679 7.610 1.00 96.00 181 PHE A N 1
ATOM 1458 C CA . PHE A 1 181 ? -1.811 -11.682 9.068 1.00 96.00 181 PHE A CA 1
ATOM 1459 C C . PHE A 1 181 ? -3.023 -12.281 9.784 1.00 96.00 181 PHE A C 1
ATOM 1461 O O . PHE A 1 181 ? -2.996 -12.472 10.996 1.00 96.00 181 PHE A O 1
ATOM 1468 N N . ASN A 1 182 ? -4.062 -12.629 9.024 1.00 96.12 182 ASN A N 1
ATOM 1469 C CA . ASN A 1 182 ? -5.268 -13.254 9.528 1.00 96.12 182 ASN A CA 1
ATOM 1470 C C . ASN A 1 182 ? -5.687 -14.393 8.594 1.00 96.12 182 ASN A C 1
ATOM 1472 O O . ASN A 1 182 ? -6.227 -14.158 7.509 1.00 96.12 182 ASN A O 1
ATOM 1476 N N . LYS A 1 183 ? -5.431 -15.628 9.038 1.00 94.62 183 LYS A N 1
ATOM 1477 C CA . LYS A 1 183 ? -5.650 -16.857 8.260 1.00 94.62 183 LYS A CA 1
ATOM 1478 C C . LYS A 1 183 ? -7.109 -17.080 7.852 1.00 94.62 183 LYS A C 1
ATOM 1480 O O . LYS A 1 183 ? -7.346 -17.781 6.874 1.00 94.62 183 LYS A O 1
ATOM 1485 N N . ASP A 1 184 ? -8.058 -16.492 8.581 1.00 95.31 184 ASP A N 1
ATOM 1486 C CA . ASP A 1 184 ? -9.488 -16.627 8.295 1.00 95.31 184 ASP A CA 1
ATOM 1487 C C . ASP A 1 184 ? -9.891 -15.751 7.092 1.00 95.31 184 ASP A C 1
ATOM 1489 O O . ASP A 1 184 ? -10.892 -16.014 6.431 1.00 95.31 184 ASP A O 1
ATOM 1493 N N . T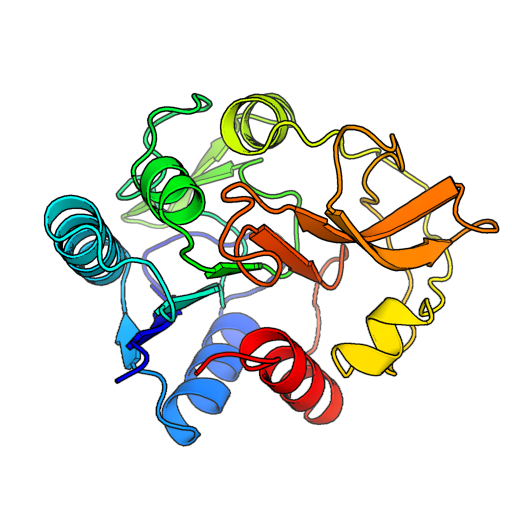YR A 1 185 ? -9.057 -14.762 6.742 1.00 95.31 185 TYR A N 1
ATOM 1494 C CA . TYR A 1 185 ? -9.248 -13.843 5.620 1.00 95.31 185 TYR A CA 1
ATOM 1495 C C . TYR A 1 185 ? -8.009 -13.841 4.707 1.00 95.31 185 TYR A C 1
ATOM 1497 O O . TYR A 1 185 ? -7.255 -12.864 4.695 1.00 95.31 185 TYR A O 1
ATOM 1505 N N . PRO A 1 186 ? -7.765 -14.903 3.915 1.00 92.69 186 PRO A N 1
ATOM 1506 C CA . PRO A 1 186 ? -6.492 -15.132 3.213 1.00 92.69 186 PRO A CA 1
ATOM 1507 C C . PRO A 1 186 ? -6.128 -14.068 2.166 1.00 92.69 186 PRO A C 1
ATOM 1509 O O . PRO A 1 186 ? -4.957 -13.913 1.825 1.00 92.69 186 PRO A O 1
ATOM 1512 N N . ASN A 1 187 ? -7.111 -13.304 1.682 1.00 93.56 187 ASN A N 1
ATOM 1513 C CA . ASN A 1 187 ? -6.894 -12.208 0.736 1.00 93.56 187 ASN A CA 1
ATOM 1514 C C . ASN A 1 187 ? -6.652 -10.854 1.432 1.00 93.56 187 ASN A C 1
ATOM 1516 O O . ASN A 1 187 ? -6.469 -9.844 0.758 1.00 93.56 187 ASN A O 1
ATOM 1520 N N . SER A 1 188 ? -6.682 -10.780 2.761 1.00 96.19 188 SER A N 1
ATOM 1521 C CA . SER A 1 188 ? -6.340 -9.565 3.513 1.00 96.19 188 SER A CA 1
ATOM 1522 C C . SER A 1 188 ? -4.851 -9.506 3.865 1.00 96.19 188 SER A C 1
ATOM 1524 O O . SER A 1 188 ? -4.112 -10.475 3.663 1.00 96.19 188 SER A O 1
ATOM 1526 N N . GLY A 1 189 ? -4.415 -8.376 4.423 1.00 97.44 189 GLY A N 1
ATOM 1527 C CA . GLY A 1 189 ? -3.039 -8.152 4.844 1.00 97.44 189 GLY A CA 1
ATOM 1528 C C . GLY A 1 189 ? -2.329 -7.060 4.047 1.00 97.44 189 GLY A C 1
ATOM 1529 O O . GLY A 1 189 ? -2.948 -6.127 3.537 1.00 97.44 189 GLY A O 1
ATOM 1530 N N . PHE A 1 190 ? -1.003 -7.142 3.990 1.00 98.44 190 PHE A N 1
ATOM 1531 C CA . PHE A 1 190 ? -0.161 -6.111 3.392 1.00 98.44 190 PHE A CA 1
ATOM 1532 C C . PHE A 1 190 ? 0.255 -6.514 1.980 1.00 98.44 190 PHE A C 1
ATOM 1534 O O . PHE A 1 190 ? 0.958 -7.508 1.795 1.00 98.44 190 PHE A O 1
ATOM 1541 N N . LEU A 1 191 ? -0.186 -5.741 0.995 1.00 98.25 191 LEU A N 1
ATOM 1542 C CA . LEU A 1 191 ? 0.093 -5.923 -0.420 1.00 98.25 191 LEU A CA 1
ATOM 1543 C C . LEU A 1 191 ? 1.084 -4.856 -0.879 1.00 98.25 191 LEU A C 1
ATOM 1545 O O . LEU A 1 191 ? 0.798 -3.665 -0.777 1.00 98.25 191 LEU A O 1
ATOM 1549 N N . ARG A 1 192 ? 2.217 -5.272 -1.440 1.00 97.81 192 ARG A N 1
ATOM 1550 C CA . ARG A 1 192 ? 3.191 -4.364 -2.050 1.00 97.81 192 ARG A CA 1
ATOM 1551 C C . ARG A 1 192 ? 3.265 -4.604 -3.550 1.00 97.81 192 ARG A C 1
ATOM 1553 O O . ARG A 1 192 ? 3.492 -5.743 -3.964 1.00 97.81 192 ARG A O 1
ATOM 1560 N N . ILE A 1 193 ? 3.126 -3.543 -4.345 1.00 96.81 193 ILE A N 1
ATOM 1561 C CA . ILE A 1 193 ? 3.408 -3.567 -5.784 1.00 96.81 193 ILE A CA 1
ATOM 1562 C C . ILE A 1 193 ? 4.234 -2.362 -6.227 1.00 96.81 193 ILE A C 1
ATOM 1564 O O . ILE A 1 193 ? 4.133 -1.275 -5.677 1.00 96.81 193 ILE A O 1
ATOM 1568 N N . TRP A 1 194 ? 5.062 -2.642 -7.232 1.00 95.94 194 TRP A N 1
ATOM 1569 C CA . TRP A 1 194 ? 6.154 -1.843 -7.787 1.00 95.94 194 TRP A CA 1
ATOM 1570 C C . TRP A 1 194 ? 7.192 -1.391 -6.766 1.00 95.94 194 TRP A C 1
ATOM 1572 O O . TRP A 1 194 ? 7.096 -0.345 -6.130 1.00 95.94 194 TRP A O 1
ATOM 1582 N N . ASP A 1 195 ? 8.246 -2.194 -6.678 1.00 95.50 195 ASP A N 1
ATOM 1583 C CA . ASP A 1 195 ? 9.417 -1.984 -5.839 1.00 95.50 195 ASP A CA 1
ATOM 1584 C C . ASP A 1 195 ? 10.497 -1.127 -6.536 1.00 95.50 195 ASP A C 1
ATOM 1586 O O . ASP A 1 195 ? 11.675 -1.498 -6.581 1.00 95.50 195 ASP A O 1
ATOM 1590 N N . TYR A 1 196 ? 10.099 0.019 -7.100 1.00 95.62 196 TYR A N 1
ATOM 1591 C CA . TYR A 1 196 ? 10.990 0.971 -7.777 1.00 95.62 196 TYR A CA 1
ATOM 1592 C C . TYR A 1 196 ? 10.521 2.428 -7.624 1.00 95.62 196 TYR A C 1
ATOM 1594 O O . TYR A 1 196 ? 9.379 2.688 -7.243 1.00 95.62 196 TYR A O 1
ATOM 1602 N N . ALA A 1 197 ? 11.412 3.382 -7.916 1.00 96.25 197 ALA A N 1
ATOM 1603 C CA . ALA A 1 197 ? 11.092 4.808 -7.899 1.00 96.25 197 ALA A CA 1
ATOM 1604 C C . ALA A 1 197 ? 10.130 5.178 -9.038 1.00 96.25 197 ALA A C 1
ATOM 1606 O O . ALA A 1 197 ? 10.465 5.047 -10.217 1.00 96.25 197 ALA A O 1
ATOM 1607 N N . LEU A 1 198 ? 8.931 5.645 -8.688 1.00 94.50 198 LEU A N 1
ATOM 1608 C CA . LEU A 1 198 ? 7.917 6.044 -9.654 1.00 94.50 198 LEU A CA 1
ATOM 1609 C C . LEU A 1 198 ? 8.195 7.476 -10.112 1.00 94.50 198 LEU A C 1
ATOM 1611 O O . LEU A 1 198 ? 8.033 8.435 -9.360 1.00 94.50 198 LEU A O 1
ATOM 1615 N N . HIS A 1 199 ? 8.619 7.613 -11.367 1.00 92.00 199 HIS A N 1
ATOM 1616 C CA . HIS A 1 199 ? 8.799 8.909 -12.030 1.00 92.00 199 HIS A CA 1
ATOM 1617 C C . HIS A 1 199 ? 7.600 9.302 -12.902 1.00 92.00 199 HIS A C 1
ATOM 1619 O O . HIS A 1 199 ? 7.419 10.479 -13.190 1.00 92.00 199 HIS A O 1
ATOM 1625 N N . ASP A 1 200 ? 6.773 8.327 -13.274 1.00 94.81 200 ASP A N 1
ATOM 1626 C CA . ASP A 1 200 ? 5.492 8.502 -13.954 1.00 94.81 200 ASP A CA 1
ATOM 1627 C C . ASP A 1 200 ? 4.537 7.380 -13.512 1.00 94.81 200 ASP A C 1
ATOM 1629 O O . ASP A 1 200 ? 4.968 6.336 -13.008 1.00 94.81 200 ASP A O 1
ATOM 1633 N N . ILE A 1 201 ? 3.238 7.594 -13.702 1.00 97.38 201 ILE A N 1
ATOM 1634 C CA . ILE A 1 201 ? 2.199 6.593 -13.495 1.00 97.38 201 ILE A CA 1
ATOM 1635 C C . ILE A 1 201 ? 1.213 6.629 -14.663 1.00 97.38 201 ILE A C 1
ATOM 1637 O O . ILE A 1 201 ? 0.486 7.592 -14.854 1.00 97.38 201 ILE A O 1
ATOM 1641 N N . SER A 1 202 ? 1.168 5.583 -15.481 1.00 97.81 202 SER A N 1
ATOM 1642 C CA . SER A 1 202 ? 0.223 5.528 -16.608 1.00 97.81 202 SER A CA 1
ATOM 1643 C C . SER A 1 202 ? -1.202 5.167 -16.163 1.00 97.81 202 SER A C 1
ATOM 1645 O O . SER A 1 202 ? -1.415 4.631 -15.077 1.00 97.81 202 SER A O 1
ATOM 1647 N N . ASP A 1 203 ? -2.197 5.360 -17.030 1.00 98.25 203 ASP A N 1
ATOM 1648 C CA . ASP A 1 203 ? -3.569 4.912 -16.736 1.00 98.25 203 ASP A CA 1
ATOM 1649 C C . ASP A 1 203 ? -3.662 3.385 -16.609 1.00 98.25 203 ASP A C 1
ATOM 1651 O O . ASP A 1 203 ? -4.426 2.868 -15.800 1.00 98.25 203 ASP A O 1
ATOM 1655 N N . ARG A 1 204 ? -2.820 2.646 -17.345 1.00 97.94 204 ARG A N 1
ATOM 1656 C CA . ARG A 1 204 ? -2.709 1.186 -17.205 1.00 97.94 204 ARG A CA 1
ATOM 1657 C C . ARG A 1 204 ? -2.177 0.793 -15.830 1.00 97.94 204 ARG A C 1
ATOM 1659 O O . ARG A 1 204 ? -2.642 -0.183 -15.259 1.00 97.94 204 ARG A O 1
ATOM 1666 N N . MET A 1 205 ? -1.219 1.556 -15.312 1.00 98.25 205 MET A N 1
ATOM 1667 C CA . MET A 1 205 ? -0.692 1.384 -13.961 1.00 98.25 205 MET A CA 1
ATOM 1668 C C . MET A 1 205 ? -1.782 1.668 -12.918 1.00 98.25 205 MET A C 1
ATOM 1670 O O . MET A 1 205 ? -2.029 0.841 -12.044 1.00 98.25 205 MET A O 1
ATOM 1674 N N . LEU A 1 206 ? -2.491 2.791 -13.035 1.00 98.62 206 LEU A N 1
ATOM 1675 C CA . LEU A 1 206 ? -3.602 3.120 -12.135 1.00 98.62 206 LEU A CA 1
ATOM 1676 C C . LEU A 1 206 ? -4.685 2.033 -12.127 1.00 98.62 206 LEU A C 1
ATOM 1678 O O . LEU A 1 206 ? -5.182 1.658 -11.065 1.00 98.62 206 LEU A O 1
ATOM 1682 N N . GLU A 1 207 ? -5.003 1.485 -13.296 1.00 98.44 207 GLU A N 1
ATOM 1683 C CA . GLU A 1 207 ? -5.952 0.386 -13.434 1.00 98.44 207 GLU A CA 1
ATOM 1684 C C . GLU A 1 207 ? -5.456 -0.906 -12.770 1.00 98.44 207 GLU A C 1
ATOM 1686 O O . GLU A 1 207 ? -6.220 -1.579 -12.083 1.00 98.44 207 GLU A O 1
ATOM 1691 N N . GLU A 1 208 ? -4.175 -1.255 -12.895 1.00 97.44 208 GLU A N 1
ATOM 1692 C CA . GLU A 1 208 ? -3.608 -2.396 -12.164 1.00 97.44 208 GLU A CA 1
ATOM 1693 C C . GLU A 1 208 ? -3.622 -2.202 -10.655 1.00 97.44 208 GLU A C 1
ATOM 1695 O O . GLU A 1 208 ? -4.025 -3.115 -9.934 1.00 97.44 208 GLU A O 1
ATOM 1700 N N . LEU A 1 209 ? -3.233 -1.014 -10.183 1.00 98.56 209 LEU A N 1
ATOM 1701 C CA . LEU A 1 209 ? -3.274 -0.673 -8.766 1.00 98.56 209 LEU A CA 1
ATOM 1702 C C . LEU A 1 209 ? -4.702 -0.826 -8.227 1.00 98.56 209 LEU A C 1
ATOM 1704 O O . LEU A 1 209 ? -4.902 -1.460 -7.196 1.00 98.56 209 LEU A O 1
ATOM 1708 N N . TYR A 1 210 ? -5.705 -0.340 -8.959 1.00 98.44 210 TYR A N 1
ATOM 1709 C CA . TYR A 1 210 ? -7.112 -0.504 -8.593 1.00 98.44 210 TYR A CA 1
ATOM 1710 C C . TYR A 1 210 ? -7.570 -1.967 -8.571 1.00 98.44 210 TYR A C 1
ATOM 1712 O O . TYR A 1 210 ? -8.224 -2.392 -7.611 1.00 98.44 210 TYR A O 1
ATOM 1720 N N . ASN A 1 211 ? -7.201 -2.753 -9.585 1.00 97.38 211 ASN A N 1
ATOM 1721 C CA . ASN A 1 211 ? -7.562 -4.167 -9.671 1.00 97.38 211 ASN A CA 1
ATOM 1722 C C . ASN A 1 211 ? -6.999 -4.966 -8.490 1.00 97.38 211 ASN A C 1
ATOM 1724 O O . ASN A 1 211 ? -7.744 -5.693 -7.830 1.00 97.38 211 ASN A O 1
ATOM 1728 N N . VAL A 1 212 ? -5.722 -4.770 -8.144 1.00 96.88 212 VAL A N 1
ATOM 1729 C CA . VAL A 1 212 ? -5.143 -5.463 -6.984 1.00 96.88 212 VAL A CA 1
ATOM 1730 C C . VAL A 1 212 ? -5.725 -4.958 -5.664 1.00 96.88 212 VAL A C 1
ATOM 1732 O O . VAL A 1 212 ? -5.919 -5.747 -4.737 1.00 96.88 212 VAL A O 1
ATOM 1735 N N . SER A 1 213 ? -6.055 -3.664 -5.565 1.00 97.00 213 SER A N 1
ATOM 1736 C CA . SER A 1 213 ? -6.682 -3.109 -4.365 1.00 97.00 213 SER A CA 1
ATOM 1737 C C . SER A 1 213 ? -8.050 -3.714 -4.105 1.00 97.00 213 SER A C 1
ATOM 1739 O O . SER A 1 213 ? -8.365 -3.994 -2.952 1.00 97.00 213 SER A O 1
ATOM 1741 N N . THR A 1 214 ? -8.834 -3.953 -5.155 1.00 95.62 214 THR A N 1
ATOM 1742 C CA . THR A 1 214 ? -10.226 -4.415 -5.066 1.00 95.62 214 THR A CA 1
ATOM 1743 C C . THR A 1 214 ? -10.404 -5.926 -5.190 1.00 95.62 214 THR A C 1
ATOM 1745 O O . THR A 1 214 ? -11.509 -6.423 -4.975 1.00 95.62 214 THR A O 1
ATOM 1748 N N . HIS A 1 215 ? -9.329 -6.674 -5.459 1.00 94.50 215 HIS A N 1
ATOM 1749 C CA . HIS A 1 215 ? -9.370 -8.124 -5.632 1.00 94.50 215 HIS A CA 1
ATOM 1750 C C . HIS A 1 215 ? -10.055 -8.833 -4.453 1.00 94.50 215 HIS A C 1
ATOM 1752 O O . HIS A 1 215 ? -9.538 -8.808 -3.332 1.00 94.50 215 HIS A O 1
ATOM 1758 N N . LEU A 1 216 ? -11.202 -9.469 -4.715 1.00 88.69 216 LEU A N 1
ATOM 1759 C CA . LEU A 1 216 ? -11.984 -10.233 -3.734 1.00 88.69 216 LEU A CA 1
ATOM 1760 C C . LEU A 1 216 ? -12.233 -9.470 -2.414 1.00 88.69 216 LEU A C 1
ATOM 1762 O O . LEU A 1 216 ? -12.186 -10.064 -1.339 1.00 88.69 216 LEU A O 1
ATOM 1766 N N . LEU A 1 217 ? -12.435 -8.148 -2.487 1.00 80.06 217 LEU A N 1
ATOM 1767 C CA . LEU A 1 217 ? -13.023 -7.377 -1.388 1.00 80.06 217 LEU A CA 1
ATOM 1768 C C . LEU A 1 217 ? -14.544 -7.425 -1.520 1.00 80.06 217 LEU A C 1
ATOM 1770 O O . LEU A 1 217 ? -15.079 -6.898 -2.498 1.00 80.06 217 LEU A O 1
ATOM 1774 N N . GLU A 1 218 ? -15.210 -8.032 -0.540 1.00 55.41 218 GLU A N 1
ATOM 1775 C CA . GLU A 1 218 ? -16.677 -8.112 -0.454 1.00 55.41 218 GLU A CA 1
ATOM 1776 C C . GLU A 1 218 ? -17.300 -6.853 0.172 1.00 55.41 218 GLU A C 1
ATOM 1778 O O . GLU A 1 218 ? -16.898 -6.459 1.292 1.00 55.41 218 GLU A O 1
#

Nearest PDB structures (foldseek):
  7qvs-assembly1_B-2  TM=3.225E-01  e=1.328E-02  Pseudomonas aeruginosa
  8jbt-assembly1_A  TM=4.414E-01  e=4.742E-01  Chloracidobacterium thermophilum

Mean predicted aligned error: 2.99 Å

pLDDT: mean 95.31, std 6.73, range [54.19, 98.88]

Solvent-accessible surface area (backbone atoms only — not comparable to full-atom values): 10867 Å² total; per-residue (Å²): 132,56,49,46,34,27,37,57,44,92,51,39,38,60,74,28,23,44,70,69,56,18,50,50,49,40,53,60,40,39,78,69,72,26,44,78,26,38,55,67,54,45,30,51,54,48,50,51,25,46,75,70,68,53,18,50,43,26,36,40,36,36,33,39,30,37,45,39,44,67,30,41,75,59,64,41,56,83,22,56,58,39,52,22,20,49,49,20,12,27,39,37,41,37,19,50,66,60,42,25,36,36,15,34,77,81,49,37,69,49,81,53,41,70,50,13,26,32,42,48,66,53,42,55,70,43,88,55,71,81,36,66,37,46,72,33,77,55,13,47,74,37,46,50,82,82,71,52,66,33,37,46,26,28,58,66,46,83,89,44,52,71,40,59,24,19,24,25,85,94,56,66,27,28,39,18,36,34,29,54,58,22,86,93,37,72,86,24,11,45,33,42,45,56,25,37,71,48,89,73,79,52,73,69,52,54,48,32,54,50,38,48,68,51,50,92,60,98

Sequence (218 aa):
MAIRLVYYDPQYPTCWVNKEISKRVCIYFTQRGFKEVNANELAKIMDEVVRAKEAVNTVAVFAQDIAPATIAYGPLPDNLIRRYLDLGGRVVWIGDVPFFYQGHFNEKRESWGFIGERQILGVFTHFTWPLHVDMTANGFKWGLKLKWTGYRPAAPSPSSLTYILASSQGGAYAHAWLKNFNKDYPNSGFLRIWDYALHDISDRMLEELYNVSTHLLE

Secondary structure (DSSP, 8-state):
--EEEEE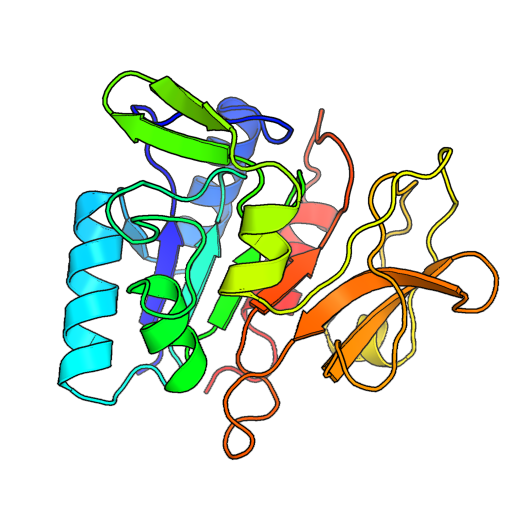--TTS--SSB-HHHHHHHHHHHHTTTPEEE-HHHHHHHHHHHHHHT--TTEEEEESSSSEETTT--SSSTTSHHHHHHHTT-EEEEESS-TTSEEEETTTEEEE-THHHHHHHH---B---S-EEEEE-HHHHHHT----EEES-PBP--TTT-SEEEEEEGGGTEEEEEEE-S-TTSTT-EEEEE--S-BS---HHHHHHHHHHHHTT--